Protein AF-A0A2J8S0U6-F1 (afdb_monomer)

Sequence (179 aa):
PTTALLDKVADNLAIQLAAVTEDKYEILQSVDDAAIVIKNTKEPPLSLTIHLTSPVVREEMEKVLAGETLSVNDPPDVLDRQKCLAALASLRHAKWFQARANGLKSCVIVIRVLRDLCTRVPTWGPLRGWPLELLCEKSIGTANRPMGAGEALRRVLECLASGIVMPARTAARCLRPAP

Solvent-accessible surface area (backbone atoms only — not comparable to full-atom values): 10323 Å² total; per-residue (Å²): 93,35,50,73,55,51,53,54,49,54,61,47,46,58,58,53,46,64,75,77,39,91,75,63,68,52,79,45,78,35,67,88,59,24,28,39,38,39,30,46,82,52,90,80,60,54,77,46,77,47,68,54,56,52,75,61,64,52,55,52,52,52,36,48,76,71,70,47,82,82,88,68,90,65,66,96,50,57,41,47,61,68,46,22,47,51,46,53,49,51,52,50,51,52,53,46,38,60,75,59,31,67,79,37,68,45,33,60,61,38,44,52,55,50,47,50,44,20,70,75,36,71,90,43,37,88,39,54,62,68,61,40,51,51,48,38,36,55,44,49,69,42,48,96,59,90,46,54,55,71,57,38,44,50,44,37,51,51,44,52,73,59,30,54,85,47,83,91,84,51,45,87,65,74,80,56,65,73,132

Secondary structure (DSSP, 8-state):
-BHHHHHHHHHHHHHHHHHH----EEEEEETTTTEEEEEESSSSPPEEEEE---HHHHHHHHHHHTT--------TTBPPHHHHHHHHHHHHHHHHIIIIITTSTTHHHHHHHHHHHHHH-GGGGGGTTHHHHHHHHHHHHTSSS---HHHHHHHHHHHHHTTTTSSSSSGGGTTSPP-

Organism: Pongo abelii (NCBI:txid9601)

Mean predicted aligned error: 6.61 Å

Nearest PDB structures (foldseek):
  4at7-assembly1_B  TM=9.983E-01  e=2.775E-25  Mus musculus
  4at8-assembly2_D  TM=9.979E-01  e=1.247E-23  Mus musculus
  4atb-assembly1_B  TM=9.984E-01  e=2.007E-23  Mus musculus
  4at9-assembly1_B  TM=9.911E-01  e=3.637E-23  Mus musculus
  4at8-assembly1_B  TM=9.969E-01  e=5.853E-23  Mus musculus

Radius of gyration: 21.15 Å; Cα contacts (8 Å, |Δi|>4): 196; chains: 1; bounding box: 52×39×54 Å

Structure (mmCIF, N/CA/C/O backbone):
data_AF-A0A2J8S0U6-F1
#
_entry.id   AF-A0A2J8S0U6-F1
#
loop_
_atom_site.group_PDB
_atom_site.id
_atom_site.type_symbol
_atom_site.label_atom_id
_atom_site.label_alt_id
_atom_site.label_comp_id
_atom_site.label_asym_id
_atom_site.label_entity_id
_atom_site.label_seq_id
_atom_site.pdbx_PDB_ins_code
_atom_site.Cartn_x
_atom_site.Cartn_y
_atom_site.Cartn_z
_atom_site.occupancy
_atom_site.B_iso_or_equiv
_atom_site.auth_seq_id
_atom_site.auth_comp_id
_atom_site.auth_asym_id
_atom_site.auth_atom_id
_atom_site.pdbx_PDB_model_num
ATOM 1 N N . PRO A 1 1 ? -0.848 -0.915 20.008 1.00 92.31 1 PRO A N 1
ATOM 2 C CA . PRO A 1 1 ? -2.168 -0.236 20.103 1.00 92.31 1 PRO A CA 1
ATOM 3 C C . PRO A 1 1 ? -3.174 -1.234 20.673 1.00 92.31 1 PRO A C 1
ATOM 5 O O . PRO A 1 1 ? -2.907 -2.428 20.575 1.00 92.31 1 PRO A O 1
ATOM 8 N N . THR A 1 2 ? -4.271 -0.770 21.265 1.00 95.50 2 THR A N 1
ATOM 9 C CA . THR A 1 2 ? -5.254 -1.640 21.925 1.00 95.50 2 THR A CA 1
ATOM 10 C C . THR A 1 2 ? -6.658 -1.445 21.360 1.00 95.50 2 THR A C 1
ATOM 12 O O . THR A 1 2 ? -6.917 -0.438 20.694 1.00 95.50 2 THR A O 1
ATOM 15 N N . THR A 1 3 ? -7.560 -2.386 21.629 1.00 95.75 3 THR A N 1
ATOM 16 C CA . THR A 1 3 ? -8.976 -2.298 21.252 1.00 95.75 3 THR A CA 1
ATOM 17 C C . THR A 1 3 ? -9.639 -1.083 21.890 1.00 95.75 3 THR A C 1
ATOM 19 O O . THR A 1 3 ? -10.261 -0.300 21.181 1.00 95.75 3 THR A O 1
ATOM 22 N N . ALA A 1 4 ? -9.392 -0.818 23.179 1.00 95.75 4 ALA A N 1
ATOM 23 C CA . ALA A 1 4 ? -9.942 0.370 23.838 1.00 95.75 4 ALA A CA 1
ATOM 24 C C . ALA A 1 4 ? -9.498 1.689 23.171 1.00 95.75 4 ALA A C 1
ATOM 26 O O . ALA A 1 4 ? -10.253 2.662 23.118 1.00 95.75 4 ALA A O 1
ATOM 27 N N . LEU A 1 5 ? -8.266 1.743 22.648 1.00 96.19 5 LEU A N 1
ATOM 28 C CA . LEU A 1 5 ? -7.794 2.896 21.882 1.00 96.19 5 LEU A CA 1
ATOM 29 C C . LEU A 1 5 ? -8.476 2.982 20.511 1.00 96.19 5 LEU A C 1
ATOM 31 O O . LEU A 1 5 ? -8.795 4.086 20.078 1.00 96.19 5 LEU A O 1
ATOM 35 N N . LEU A 1 6 ? -8.677 1.849 19.832 1.00 96.31 6 LEU A N 1
ATOM 36 C CA . LEU A 1 6 ? -9.360 1.787 18.539 1.00 96.31 6 LEU A CA 1
ATOM 37 C C . LEU A 1 6 ? -10.783 2.351 18.647 1.00 96.31 6 LEU A C 1
ATOM 39 O O . LEU A 1 6 ? -11.117 3.260 17.888 1.00 96.31 6 LEU A O 1
ATOM 43 N N . ASP A 1 7 ? -11.546 1.890 19.642 1.00 95.75 7 ASP A N 1
ATOM 44 C CA . ASP A 1 7 ? -12.911 2.348 19.931 1.00 95.75 7 ASP A CA 1
ATOM 45 C C . ASP A 1 7 ? -12.927 3.857 20.199 1.00 95.75 7 ASP A C 1
ATOM 47 O O . ASP A 1 7 ? -13.628 4.629 19.546 1.00 95.75 7 ASP A O 1
ATOM 51 N N . LYS A 1 8 ? -12.044 4.312 21.098 1.00 96.44 8 LYS A N 1
ATOM 52 C CA . LYS A 1 8 ? -11.938 5.729 21.459 1.00 96.44 8 LYS A CA 1
ATOM 53 C C . LYS A 1 8 ? -11.617 6.621 20.259 1.00 96.44 8 LYS A C 1
ATOM 55 O O . LYS A 1 8 ? -12.114 7.746 20.179 1.00 96.44 8 LYS A O 1
ATOM 60 N N . VAL A 1 9 ? -10.753 6.161 19.354 1.00 97.00 9 VAL A N 1
ATOM 61 C CA . VAL A 1 9 ? -10.416 6.905 18.134 1.00 97.00 9 VAL A CA 1
ATOM 62 C C . VAL A 1 9 ? -11.599 6.907 17.169 1.00 97.00 9 VAL A C 1
ATOM 64 O O . VAL A 1 9 ? -11.891 7.966 16.623 1.00 97.00 9 VAL A O 1
ATOM 67 N N . ALA A 1 10 ? -12.289 5.781 16.977 1.00 95.56 10 ALA A N 1
ATOM 68 C CA . ALA A 1 10 ? -13.447 5.688 16.088 1.00 95.56 10 ALA A CA 1
ATOM 69 C C . ALA A 1 10 ? -14.593 6.613 16.535 1.00 95.56 10 ALA A C 1
ATOM 71 O O . ALA A 1 10 ? -15.088 7.407 15.729 1.00 95.56 10 ALA A O 1
ATOM 72 N N . ASP A 1 11 ? -14.932 6.594 17.825 1.00 94.81 11 ASP A N 1
ATOM 73 C CA . ASP A 1 11 ? -15.971 7.449 18.408 1.00 94.81 11 ASP A CA 1
ATOM 74 C C . ASP A 1 11 ? -15.623 8.934 18.276 1.00 94.81 11 ASP A C 1
ATOM 76 O O . ASP A 1 11 ? -16.443 9.761 17.869 1.00 94.81 11 ASP A O 1
ATOM 80 N N . ASN A 1 12 ? -14.375 9.298 18.593 1.00 95.88 12 ASN A N 1
ATOM 81 C CA . ASN A 1 12 ? -13.947 10.689 18.503 1.00 95.88 12 ASN A CA 1
ATOM 82 C C . ASN A 1 12 ? -13.882 11.173 17.049 1.00 95.88 12 ASN A C 1
ATOM 84 O O . ASN A 1 12 ? -14.227 12.320 16.772 1.00 95.88 12 ASN A O 1
ATOM 88 N N . LEU A 1 13 ? -13.489 10.304 16.117 1.00 95.12 13 LEU A N 1
ATOM 89 C CA . LEU A 1 13 ? -13.401 10.626 14.699 1.00 95.12 13 LEU A CA 1
ATOM 90 C C . LEU A 1 13 ? -14.760 11.024 14.116 1.00 95.12 13 LEU A C 1
ATOM 92 O O . LEU A 1 13 ? -14.813 11.966 13.327 1.00 95.12 13 LEU A O 1
ATOM 96 N N . ALA A 1 14 ? -15.850 10.382 14.544 1.00 91.69 14 AL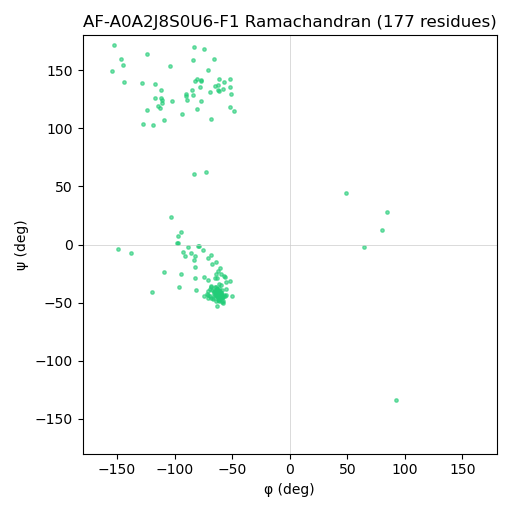A A N 1
ATOM 97 C CA . ALA A 1 14 ? -17.207 10.770 14.156 1.00 91.69 14 ALA A CA 1
ATOM 98 C C . ALA A 1 14 ? -17.517 12.228 14.538 1.00 91.69 14 ALA A C 1
ATOM 100 O O . ALA A 1 14 ? -18.020 13.001 13.722 1.00 91.69 14 ALA A O 1
ATOM 101 N N . ILE A 1 15 ? -17.153 12.616 15.764 1.00 94.56 15 ILE A N 1
ATOM 102 C CA . ILE A 1 15 ? -17.356 13.972 16.290 1.00 94.56 15 ILE A CA 1
ATOM 103 C C . ILE A 1 15 ? -16.490 14.981 15.524 1.00 94.56 15 ILE A C 1
ATOM 105 O O . ILE A 1 15 ? -16.975 16.039 15.127 1.00 94.56 15 ILE A O 1
ATOM 109 N N . GLN A 1 16 ? -15.213 14.660 15.293 1.00 95.00 16 GLN A N 1
ATOM 110 C CA . GLN A 1 16 ? -14.284 15.564 14.609 1.00 95.00 16 GLN A CA 1
ATOM 111 C C . GLN A 1 16 ? -14.633 15.755 13.129 1.00 95.00 16 GLN A C 1
ATOM 113 O O . GLN A 1 16 ? -14.506 16.863 12.616 1.00 95.00 16 GLN A O 1
ATOM 118 N N . LEU A 1 17 ? -15.106 14.713 12.437 1.00 94.00 17 LEU A N 1
ATOM 119 C CA . LEU A 1 17 ? -15.526 14.834 11.038 1.00 94.00 17 LEU A CA 1
ATOM 120 C C . LEU A 1 17 ? -16.705 15.800 10.889 1.00 94.00 17 LEU A C 1
ATOM 122 O O . LEU A 1 17 ? -16.653 16.668 10.020 1.00 94.00 17 LEU A O 1
ATOM 126 N N . ALA A 1 18 ? -17.694 15.729 11.786 1.00 91.56 18 ALA A N 1
ATOM 127 C CA . ALA A 1 18 ? -18.836 16.646 11.793 1.00 91.56 18 ALA A CA 1
ATOM 128 C C . ALA A 1 18 ? -18.443 18.120 12.026 1.00 91.56 18 ALA A C 1
ATOM 130 O O . ALA A 1 18 ? -19.182 19.021 11.640 1.00 91.56 18 ALA A O 1
ATOM 131 N N . ALA A 1 19 ? -17.283 18.381 12.639 1.00 95.31 19 ALA A N 1
ATOM 132 C CA . ALA A 1 19 ? -16.774 19.737 12.851 1.00 95.31 19 ALA A CA 1
ATOM 133 C C . ALA A 1 19 ? -16.050 20.322 11.622 1.00 95.31 19 ALA A C 1
ATOM 135 O O . ALA A 1 19 ? -15.874 21.537 11.539 1.00 95.31 19 ALA A O 1
ATOM 136 N N . VAL A 1 20 ? -15.604 19.480 10.684 1.00 95.81 20 VAL A N 1
ATOM 137 C CA . VAL A 1 20 ? -14.784 19.891 9.527 1.00 95.81 20 VAL A CA 1
ATOM 138 C C . VAL A 1 20 ? -15.565 19.809 8.213 1.00 95.81 20 VAL A C 1
ATOM 140 O O . VAL A 1 20 ? -15.223 20.495 7.249 1.00 95.81 20 VAL A O 1
ATOM 143 N N . THR A 1 21 ? -16.609 18.982 8.141 1.00 94.19 21 THR A N 1
ATOM 144 C CA . THR A 1 21 ? -17.402 18.787 6.925 1.00 94.19 21 THR A CA 1
ATOM 145 C C . THR A 1 21 ? -18.830 18.334 7.230 1.00 94.19 21 THR A C 1
ATOM 147 O O . THR A 1 21 ? -19.080 17.636 8.208 1.00 94.19 21 THR A O 1
ATOM 150 N N . GLU A 1 22 ? -19.766 18.715 6.360 1.00 93.06 22 GLU A N 1
ATOM 151 C CA . GLU A 1 22 ? -21.161 18.251 6.383 1.00 93.06 22 GLU A CA 1
ATOM 152 C C . GLU A 1 22 ? -21.353 16.915 5.634 1.00 93.06 22 GLU A C 1
ATOM 154 O O . GLU A 1 22 ? -22.439 16.327 5.673 1.00 93.06 22 GLU A O 1
ATOM 159 N N . ASP A 1 23 ? -20.314 16.422 4.944 1.00 92.94 23 ASP A N 1
ATOM 160 C CA . ASP A 1 23 ? -20.361 15.145 4.231 1.00 92.94 23 ASP A CA 1
ATOM 161 C C . ASP A 1 23 ? -20.594 13.989 5.220 1.00 92.94 23 ASP A C 1
ATOM 163 O O . ASP A 1 23 ? -19.989 13.906 6.291 1.00 92.94 23 ASP A O 1
ATOM 167 N N . LYS A 1 24 ? -21.469 13.054 4.838 1.00 92.12 24 LYS A N 1
ATOM 168 C CA . LYS A 1 24 ? -21.782 11.873 5.649 1.00 92.12 24 LYS A CA 1
ATOM 169 C C . LYS A 1 24 ? -20.762 10.766 5.401 1.00 92.12 24 LYS A C 1
ATOM 171 O O . LYS A 1 24 ? -20.490 10.413 4.251 1.00 92.12 24 LYS A O 1
ATOM 176 N N . TYR A 1 25 ? -20.273 10.178 6.489 1.00 94.75 25 TYR A N 1
ATOM 177 C CA . TYR A 1 25 ? -19.341 9.059 6.460 1.00 94.75 25 TYR A CA 1
ATOM 178 C C . TYR A 1 25 ? -19.835 7.905 7.330 1.00 94.75 25 TYR A C 1
ATOM 180 O O . TYR A 1 25 ? -20.334 8.113 8.433 1.00 94.75 25 TYR A O 1
ATOM 188 N N . GLU A 1 26 ? -19.666 6.686 6.831 1.00 94.69 26 GLU A N 1
ATOM 189 C CA . GLU A 1 26 ? -19.816 5.454 7.599 1.00 94.69 26 GLU A CA 1
ATOM 190 C C . GLU A 1 26 ? -18.458 5.107 8.220 1.00 94.69 26 GLU A C 1
ATOM 192 O O . GLU A 1 26 ? -17.464 5.006 7.498 1.00 94.69 26 GLU A O 1
ATOM 197 N N . ILE A 1 27 ? -18.404 4.945 9.544 1.00 95.75 27 ILE A N 1
ATOM 198 C CA . ILE A 1 27 ? -17.182 4.613 10.288 1.00 95.75 27 ILE A CA 1
ATOM 199 C C . ILE A 1 27 ? -17.344 3.205 10.858 1.00 95.75 27 ILE A C 1
ATOM 201 O O . ILE A 1 27 ? -18.231 2.956 11.669 1.00 95.75 27 ILE A O 1
ATOM 205 N N . LEU A 1 28 ? -16.487 2.285 10.423 1.00 95.31 28 LEU A N 1
ATOM 206 C CA . LEU A 1 28 ? -16.501 0.876 10.803 1.00 95.31 28 LEU A CA 1
ATOM 207 C C . LEU A 1 28 ? -15.143 0.498 11.387 1.00 95.31 28 LEU A C 1
ATOM 209 O O . LEU A 1 28 ? -14.133 0.508 10.686 1.00 95.31 28 LEU A O 1
ATOM 213 N N . GLN A 1 29 ? -15.102 0.140 12.662 1.00 94.88 29 GLN A N 1
ATOM 214 C CA . GLN A 1 29 ? -13.893 -0.395 13.282 1.00 94.88 29 GLN A CA 1
ATOM 215 C C . GLN A 1 29 ? -13.736 -1.896 13.002 1.00 94.88 29 GLN A C 1
ATOM 217 O O . GLN A 1 29 ? -14.708 -2.647 13.028 1.00 94.88 29 GLN A O 1
ATOM 222 N N . SER A 1 30 ? -12.501 -2.330 12.752 1.00 95.44 30 SER A N 1
ATOM 223 C CA . SER A 1 30 ? -12.111 -3.733 12.593 1.00 95.44 30 SER A CA 1
ATOM 224 C C . SER A 1 30 ? -10.947 -4.028 13.535 1.00 95.44 30 SER A C 1
ATOM 226 O O . SER A 1 30 ? -9.805 -3.629 13.285 1.00 95.44 30 SER A O 1
ATOM 228 N N . VAL A 1 31 ? -11.247 -4.719 14.637 1.00 95.06 31 VAL A N 1
ATOM 229 C CA . VAL A 1 31 ? -10.238 -5.157 15.615 1.00 95.06 31 VAL A CA 1
ATOM 230 C C . VAL A 1 31 ? -9.273 -6.150 14.962 1.00 95.06 31 VAL A C 1
ATOM 232 O O . VAL A 1 31 ? -8.059 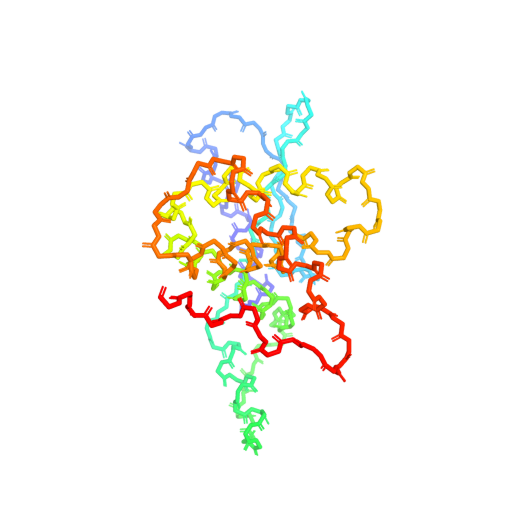-6.003 15.104 1.00 95.06 31 VAL A O 1
ATOM 235 N N . ASP A 1 32 ? -9.804 -7.077 14.159 1.00 94.44 32 ASP A N 1
ATOM 236 C CA . ASP A 1 32 ? -9.038 -8.113 13.453 1.00 94.44 32 ASP A CA 1
ATOM 237 C C . ASP A 1 32 ? -8.043 -7.539 12.433 1.00 94.44 32 ASP A C 1
ATOM 239 O O . ASP A 1 32 ? -6.997 -8.133 12.168 1.00 94.44 32 ASP A O 1
ATOM 243 N N . ASP A 1 33 ? -8.338 -6.370 11.858 1.00 95.12 33 ASP A N 1
ATOM 244 C CA . ASP A 1 33 ? -7.435 -5.675 10.934 1.00 95.12 33 ASP A CA 1
ATOM 245 C C . ASP A 1 33 ? -6.605 -4.571 11.594 1.00 95.12 33 ASP A C 1
ATOM 247 O O . ASP A 1 33 ? -5.820 -3.904 10.908 1.00 95.12 33 ASP A O 1
ATOM 251 N N . ALA A 1 34 ? -6.761 -4.376 12.908 1.00 96.56 34 ALA A N 1
ATOM 252 C CA . ALA A 1 34 ? -6.188 -3.262 13.655 1.00 96.56 34 ALA A CA 1
ATOM 253 C C . ALA A 1 34 ? -6.453 -1.904 12.968 1.00 96.56 34 ALA A C 1
ATOM 255 O O . ALA A 1 34 ? -5.542 -1.082 12.803 1.00 96.56 34 ALA A O 1
ATOM 256 N N . ALA A 1 35 ? -7.686 -1.689 12.494 1.00 97.75 35 ALA A N 1
ATOM 257 C CA . ALA A 1 35 ? -8.000 -0.585 11.594 1.00 97.75 35 ALA A CA 1
ATOM 258 C C . ALA A 1 35 ? -9.402 0.011 11.772 1.00 97.75 35 ALA A C 1
ATOM 260 O O . ALA A 1 35 ? -10.318 -0.628 12.280 1.00 97.75 35 ALA A O 1
ATOM 261 N N . ILE A 1 36 ? -9.570 1.242 11.289 1.00 98.06 36 ILE A N 1
ATOM 262 C CA . ILE A 1 36 ? -10.854 1.939 11.156 1.00 98.06 36 ILE A CA 1
ATOM 263 C C . ILE A 1 36 ? -11.092 2.196 9.670 1.00 98.06 36 ILE A C 1
ATOM 265 O O . ILE A 1 36 ? -10.246 2.775 8.991 1.00 98.06 36 ILE A O 1
ATOM 269 N N . VAL A 1 37 ? -12.233 1.763 9.150 1.00 97.44 37 VAL A N 1
ATOM 270 C CA . VAL A 1 37 ? -12.651 1.957 7.763 1.00 97.44 37 VAL A CA 1
ATOM 271 C C . VAL A 1 37 ? -13.676 3.080 7.710 1.00 97.44 37 VAL A C 1
ATOM 273 O O . VAL A 1 37 ? -14.708 3.014 8.367 1.00 97.44 37 VAL A O 1
ATOM 276 N N . ILE A 1 38 ? -13.399 4.101 6.906 1.00 96.69 38 ILE A N 1
ATOM 277 C CA . ILE A 1 38 ? -14.295 5.225 6.647 1.00 96.69 38 ILE A CA 1
ATOM 278 C C . ILE A 1 38 ? -14.778 5.121 5.207 1.00 96.69 38 ILE A C 1
ATOM 280 O O . ILE A 1 38 ? -13.957 5.093 4.288 1.00 96.69 38 ILE A O 1
ATOM 284 N N . LYS A 1 39 ? -16.090 5.104 4.992 1.00 96.06 39 LYS A N 1
ATOM 285 C CA . LYS A 1 39 ? -16.686 5.132 3.652 1.00 96.06 39 LYS A CA 1
ATOM 286 C C . LYS A 1 39 ? -17.513 6.390 3.467 1.00 96.06 39 LYS A C 1
ATOM 288 O O . LYS A 1 39 ? -18.234 6.793 4.374 1.00 96.06 39 LYS A O 1
ATOM 293 N N . ASN A 1 40 ? -17.416 7.015 2.299 1.00 93.81 40 ASN A N 1
ATOM 294 C CA . ASN A 1 40 ? -18.335 8.092 1.936 1.00 93.81 40 ASN A CA 1
ATOM 295 C C . ASN A 1 40 ? -19.648 7.529 1.361 1.00 93.81 40 ASN A C 1
ATOM 297 O O . ASN A 1 40 ? -19.755 6.347 1.042 1.00 93.81 40 ASN A O 1
ATOM 301 N N . THR A 1 41 ? -20.638 8.401 1.194 1.00 92.25 41 THR A N 1
ATOM 302 C CA . THR A 1 41 ? -21.960 8.059 0.641 1.00 92.25 41 THR A CA 1
ATOM 303 C C . THR A 1 41 ? -22.089 8.303 -0.867 1.00 92.25 41 THR A C 1
ATOM 305 O O . THR A 1 41 ? -23.196 8.288 -1.400 1.00 92.25 41 THR A O 1
ATOM 308 N N . LYS A 1 42 ? -20.981 8.574 -1.570 1.00 90.44 42 LYS A N 1
ATOM 309 C CA . LYS A 1 42 ? -20.983 8.846 -3.019 1.00 90.44 42 LYS A CA 1
ATOM 310 C C . LYS A 1 42 ? -20.963 7.529 -3.800 1.00 90.44 42 LYS A C 1
ATOM 312 O O . LYS A 1 42 ? -20.525 6.511 -3.277 1.00 90.44 42 LYS A O 1
ATOM 317 N N . GLU A 1 43 ? -21.382 7.556 -5.063 1.00 90.75 43 GLU A N 1
ATOM 318 C CA . GLU A 1 43 ? -21.294 6.401 -5.963 1.00 90.75 43 GLU A CA 1
ATOM 319 C C . GLU A 1 43 ? -20.252 6.649 -7.073 1.00 90.75 43 GLU A C 1
ATOM 321 O O . GLU A 1 43 ? -20.389 7.622 -7.820 1.00 90.75 43 GLU A O 1
ATOM 326 N N . PRO A 1 44 ? -19.209 5.804 -7.211 1.00 89.69 44 PRO A N 1
ATOM 327 C CA . PRO A 1 44 ? -18.853 4.682 -6.336 1.00 89.69 44 PRO A CA 1
ATOM 328 C C . PRO A 1 44 ? -18.300 5.150 -4.972 1.00 89.69 44 PRO A C 1
ATOM 330 O O . PRO A 1 44 ? -17.646 6.199 -4.909 1.00 89.69 44 PRO A O 1
ATOM 333 N N . PRO A 1 45 ? -18.503 4.370 -3.892 1.00 89.94 45 PRO A N 1
ATOM 334 C CA . PRO A 1 45 ? -18.043 4.759 -2.567 1.00 89.94 45 PRO A CA 1
ATOM 335 C C . PRO A 1 45 ? -16.518 4.723 -2.489 1.00 89.94 45 PRO A C 1
ATOM 337 O O . PRO A 1 45 ? -15.867 3.742 -2.858 1.00 89.94 45 PRO A O 1
ATOM 340 N N . LEU A 1 46 ? -15.940 5.801 -1.969 1.00 94.69 46 LEU A N 1
ATOM 341 C CA . LEU A 1 46 ? -14.540 5.849 -1.577 1.00 94.69 46 LEU A CA 1
ATOM 342 C C . LEU A 1 46 ? -14.415 5.282 -0.168 1.00 94.69 46 LEU A C 1
ATOM 344 O O . LEU A 1 46 ? -15.105 5.725 0.748 1.00 94.69 46 LEU A O 1
ATOM 348 N N . SER A 1 47 ? -13.503 4.326 -0.013 1.00 95.81 47 SER A N 1
ATOM 349 C CA . SER A 1 47 ? -13.164 3.711 1.265 1.00 95.81 47 SER A CA 1
ATOM 350 C C . SER A 1 47 ? -11.746 4.113 1.658 1.00 95.81 47 SER A C 1
ATOM 352 O O . SER A 1 47 ? -10.805 3.907 0.891 1.00 95.81 47 SER A O 1
ATOM 354 N N . LEU A 1 48 ? -11.590 4.658 2.859 1.00 96.38 48 LEU A N 1
ATOM 355 C CA . LEU A 1 48 ? -10.313 4.972 3.487 1.00 96.38 48 LEU A CA 1
ATOM 356 C C . LEU A 1 48 ? -10.111 4.043 4.681 1.00 96.38 48 LEU A C 1
ATOM 358 O O . LEU A 1 48 ? -11.006 3.890 5.503 1.00 96.38 48 LEU A O 1
ATOM 362 N N . THR A 1 49 ? -8.929 3.446 4.801 1.00 97.69 49 THR A N 1
ATOM 363 C CA . THR A 1 49 ? -8.583 2.576 5.931 1.00 97.69 49 THR A CA 1
ATOM 364 C C . THR A 1 49 ? -7.473 3.222 6.754 1.00 97.69 49 THR A C 1
ATOM 366 O O . THR A 1 49 ? -6.379 3.471 6.248 1.00 97.69 49 THR A O 1
ATOM 369 N N . ILE A 1 50 ? -7.752 3.497 8.027 1.00 97.75 50 ILE A N 1
ATOM 370 C CA . ILE A 1 50 ? -6.793 3.979 9.021 1.00 97.75 50 ILE A CA 1
ATOM 371 C C . ILE A 1 50 ? -6.250 2.766 9.767 1.00 97.75 50 ILE A C 1
ATOM 373 O O . ILE A 1 50 ? -6.980 2.142 10.526 1.00 97.75 50 ILE A O 1
ATOM 377 N N . HIS A 1 51 ? -4.970 2.449 9.593 1.00 97.50 51 HIS A N 1
ATOM 378 C CA . HIS A 1 51 ? -4.315 1.397 10.369 1.00 97.50 51 HIS A CA 1
ATOM 379 C C . HIS A 1 51 ? -3.692 1.971 11.643 1.00 97.50 51 HIS A C 1
ATOM 381 O O . HIS A 1 51 ? -2.900 2.915 11.575 1.00 97.50 51 HIS A O 1
ATOM 387 N N . LEU A 1 52 ? -4.001 1.377 12.795 1.00 97.00 52 LEU A N 1
ATOM 388 C CA . LEU A 1 52 ? -3.375 1.722 14.067 1.00 97.00 52 LEU A CA 1
ATOM 389 C C . LEU A 1 52 ? -2.135 0.848 14.264 1.00 97.00 52 LEU A C 1
ATOM 391 O O . LEU A 1 52 ? -2.180 -0.372 14.147 1.00 97.00 52 LEU A O 1
ATOM 395 N N . THR A 1 53 ? -1.004 1.466 14.589 1.00 96.88 53 THR A N 1
ATOM 396 C CA . THR A 1 53 ? 0.249 0.750 14.860 1.00 96.88 53 THR A CA 1
ATOM 397 C C . THR A 1 53 ? 1.139 1.545 15.817 1.00 96.88 53 THR A C 1
ATOM 399 O O . THR A 1 53 ? 0.832 2.687 16.153 1.00 96.88 53 THR A O 1
ATOM 402 N N . SER A 1 54 ? 2.229 0.940 16.289 1.00 95.25 54 SER A N 1
ATOM 403 C CA . SER A 1 54 ? 3.241 1.583 17.134 1.00 95.25 54 SER A CA 1
ATOM 404 C C . SER A 1 54 ? 4.637 1.050 16.793 1.00 95.25 54 SER A C 1
ATOM 406 O O . SER A 1 54 ? 4.765 -0.162 16.611 1.00 95.25 54 SER A O 1
ATOM 408 N N . PRO A 1 55 ? 5.691 1.895 16.750 1.00 93.38 55 PRO A N 1
ATOM 409 C CA . PRO A 1 55 ? 7.078 1.446 16.578 1.00 93.38 55 PRO A CA 1
ATOM 410 C C . PRO A 1 55 ? 7.499 0.353 17.569 1.00 93.38 55 PRO A C 1
ATOM 412 O O . PRO A 1 55 ? 8.258 -0.537 17.190 1.00 93.38 55 PRO A O 1
ATOM 415 N N . VAL A 1 56 ? 6.926 0.375 18.779 1.00 91.44 56 VAL A N 1
ATOM 416 C CA . VAL A 1 56 ? 7.161 -0.607 19.848 1.00 91.44 56 VAL A CA 1
ATOM 417 C C . VAL A 1 56 ? 6.884 -2.038 19.380 1.00 91.44 56 VAL A C 1
ATOM 419 O O . VAL A 1 56 ? 7.668 -2.931 19.669 1.00 91.44 56 VAL A O 1
ATOM 422 N N . VAL A 1 57 ? 5.851 -2.257 18.554 1.00 89.44 57 VAL A N 1
ATOM 423 C CA . VAL A 1 57 ? 5.502 -3.601 18.048 1.00 89.44 57 VAL A CA 1
ATOM 424 C C . VAL A 1 57 ? 6.641 -4.204 17.216 1.00 89.44 57 VAL A C 1
ATOM 426 O O . VAL A 1 57 ? 6.865 -5.412 17.224 1.00 89.44 57 VAL A O 1
ATOM 429 N N . ARG A 1 58 ? 7.389 -3.367 16.487 1.00 90.31 58 ARG A N 1
ATOM 430 C CA . ARG A 1 58 ? 8.570 -3.816 15.740 1.00 90.31 58 ARG A CA 1
ATOM 431 C C . ARG A 1 58 ? 9.741 -4.098 16.672 1.00 90.31 58 ARG A C 1
ATOM 433 O O . ARG A 1 58 ? 10.407 -5.106 16.483 1.00 90.31 58 ARG A O 1
ATOM 440 N N . GLU A 1 59 ? 9.990 -3.223 17.637 1.00 90.31 59 GLU A N 1
ATOM 441 C CA . GLU A 1 59 ? 11.089 -3.378 18.597 1.00 90.31 59 GLU A CA 1
ATOM 442 C C . GLU A 1 59 ? 10.926 -4.662 19.423 1.00 90.31 59 GLU A C 1
ATOM 444 O O . GLU A 1 59 ? 11.883 -5.407 19.604 1.00 90.31 59 GLU A O 1
ATOM 449 N N . GLU A 1 60 ? 9.705 -4.977 19.854 1.00 87.44 60 GLU A N 1
ATOM 450 C CA . GLU A 1 60 ? 9.377 -6.241 20.521 1.00 87.44 60 GLU A CA 1
ATOM 451 C C . GLU A 1 60 ? 9.632 -7.450 19.618 1.00 87.44 60 GLU A C 1
ATOM 453 O O . GLU A 1 60 ? 10.253 -8.420 20.048 1.00 87.44 60 GLU A O 1
ATOM 458 N N . MET A 1 61 ? 9.207 -7.388 18.353 1.00 86.88 61 MET A N 1
ATOM 459 C CA . MET A 1 61 ? 9.450 -8.466 17.392 1.00 86.88 61 MET A CA 1
ATOM 460 C C . MET A 1 61 ? 10.950 -8.681 17.141 1.00 86.88 61 MET A C 1
ATOM 462 O O . MET A 1 61 ? 11.406 -9.818 17.058 1.00 86.88 61 MET A O 1
ATOM 466 N N . GLU A 1 62 ? 11.733 -7.605 17.049 1.00 88.62 62 GLU A N 1
ATOM 467 C CA . GLU A 1 62 ? 13.190 -7.666 16.891 1.00 88.62 62 GLU A CA 1
ATOM 468 C C . GLU A 1 62 ? 13.868 -8.299 18.118 1.00 88.62 62 GLU A C 1
ATOM 470 O O . GLU A 1 62 ? 14.743 -9.147 17.951 1.00 88.62 62 GLU A O 1
ATOM 475 N N . LYS A 1 63 ? 13.415 -7.977 19.337 1.00 87.12 63 LYS A N 1
ATOM 476 C CA . LYS A 1 63 ? 13.896 -8.603 20.582 1.00 87.12 63 LYS A CA 1
ATOM 477 C C . LYS A 1 63 ? 13.585 -10.097 20.649 1.00 87.12 63 LYS A C 1
ATOM 479 O O . LYS A 1 63 ? 14.466 -10.890 20.972 1.00 87.12 63 LYS A O 1
ATOM 484 N N . VAL A 1 64 ? 12.368 -10.497 20.271 1.00 85.62 64 VAL A N 1
ATOM 485 C CA . VAL A 1 64 ? 11.983 -11.919 20.190 1.00 85.62 64 VAL A CA 1
ATOM 486 C C . VAL A 1 64 ? 12.874 -12.668 19.203 1.00 85.62 64 VAL A C 1
ATOM 488 O O . VAL A 1 64 ? 13.368 -13.749 19.515 1.00 85.62 64 VAL A O 1
ATOM 491 N N . LEU A 1 65 ? 13.115 -12.090 18.023 1.00 86.62 65 LEU A N 1
ATOM 492 C CA . LEU A 1 65 ? 13.999 -12.679 17.012 1.00 86.62 65 LEU A CA 1
ATOM 493 C C . LEU A 1 65 ? 15.461 -12.751 17.479 1.00 86.62 65 LEU A C 1
ATOM 495 O O . LEU A 1 65 ? 16.186 -13.650 17.057 1.00 86.62 65 LEU A O 1
ATOM 499 N N . ALA A 1 66 ? 15.884 -11.840 18.358 1.00 88.50 66 ALA A N 1
ATOM 500 C CA . ALA A 1 66 ? 17.193 -11.856 19.006 1.00 88.50 66 ALA A CA 1
ATOM 501 C C . ALA A 1 66 ? 17.286 -12.839 20.195 1.00 88.50 66 ALA A C 1
ATOM 503 O O . ALA A 1 66 ? 18.354 -12.972 20.790 1.00 88.50 66 ALA A O 1
ATOM 504 N N . GLY A 1 67 ? 16.203 -13.549 20.531 1.00 82.75 67 GLY A N 1
ATOM 505 C CA . GLY A 1 67 ? 16.163 -14.512 21.634 1.00 82.75 67 GLY A CA 1
ATOM 506 C C . GLY A 1 67 ? 15.996 -13.882 23.020 1.00 82.75 67 GLY A C 1
ATOM 507 O O . GLY A 1 67 ? 16.170 -14.573 24.024 1.00 82.75 67 GLY A O 1
ATOM 508 N N . GLU A 1 68 ? 15.656 -12.593 23.099 1.00 82.44 68 GLU A N 1
ATOM 509 C CA . GLU A 1 68 ? 15.348 -11.925 24.363 1.00 82.44 68 GLU A CA 1
ATOM 510 C C . GLU A 1 68 ? 13.936 -12.290 24.844 1.00 82.44 68 GLU A C 1
ATOM 512 O O . GLU A 1 68 ? 12.983 -12.383 24.064 1.00 82.44 68 GLU A O 1
ATOM 517 N N . THR A 1 69 ? 13.785 -12.479 26.157 1.00 72.12 69 THR A N 1
ATOM 518 C CA . THR A 1 69 ? 12.471 -12.715 26.763 1.00 72.12 69 THR A CA 1
ATOM 519 C C . THR A 1 69 ? 11.710 -11.398 26.868 1.00 72.12 69 THR A C 1
ATOM 521 O O . THR A 1 69 ? 12.178 -10.422 27.452 1.00 72.12 69 THR A O 1
ATOM 524 N N . LEU A 1 70 ? 10.515 -11.362 26.283 1.00 67.38 70 LEU A N 1
ATOM 525 C CA . LEU A 1 70 ? 9.616 -10.220 26.380 1.00 67.38 70 LEU A CA 1
ATOM 526 C C . LEU A 1 70 ? 9.091 -10.089 27.816 1.00 67.38 70 LEU A C 1
ATOM 528 O O . LEU A 1 70 ? 8.246 -10.869 28.247 1.00 67.38 70 LEU A O 1
ATOM 532 N N . SER A 1 71 ? 9.555 -9.081 28.556 1.00 58.53 71 SER A N 1
ATOM 533 C CA . SER A 1 71 ? 8.989 -8.698 29.854 1.00 58.53 71 SER A CA 1
ATOM 534 C C . SER A 1 71 ? 7.775 -7.787 29.650 1.00 58.53 71 SER A C 1
ATOM 536 O O . SER A 1 71 ? 7.813 -6.609 30.009 1.00 58.53 71 SER A O 1
ATOM 538 N N . VAL A 1 72 ? 6.730 -8.265 28.979 1.00 62.75 72 VAL A N 1
ATOM 539 C CA . VAL A 1 72 ? 5.619 -7.385 28.604 1.00 62.75 72 VAL A CA 1
ATOM 540 C C . VAL A 1 72 ? 4.387 -7.721 29.434 1.00 62.75 72 VAL A C 1
ATOM 542 O O . VAL A 1 72 ? 3.732 -8.739 29.227 1.00 62.75 72 VAL A O 1
ATOM 545 N N . ASN A 1 73 ? 4.070 -6.833 30.381 1.00 67.56 73 ASN A N 1
ATOM 546 C CA . ASN A 1 73 ? 2.735 -6.706 30.968 1.00 67.56 73 ASN A CA 1
ATOM 547 C C . ASN A 1 73 ? 1.813 -6.067 29.923 1.00 67.56 73 ASN A C 1
ATOM 549 O O . ASN A 1 73 ? 1.359 -4.934 30.092 1.00 67.56 73 ASN A O 1
ATOM 553 N N . ASP A 1 74 ? 1.625 -6.750 28.798 1.00 74.25 74 ASP A N 1
ATOM 554 C CA . ASP A 1 74 ? 0.758 -6.250 27.746 1.00 74.25 74 ASP A CA 1
ATOM 555 C C . ASP A 1 74 ? -0.678 -6.211 28.269 1.00 74.25 74 ASP A C 1
ATOM 557 O O . ASP A 1 74 ? -1.130 -7.170 28.907 1.00 74.25 74 ASP A O 1
ATOM 561 N N . PRO A 1 75 ? -1.419 -5.126 27.999 1.00 78.62 75 PRO A N 1
ATOM 562 C CA . PRO A 1 75 ? -2.857 -5.141 28.170 1.00 78.62 75 PRO A CA 1
ATOM 563 C C . PRO A 1 75 ? -3.460 -6.351 27.436 1.00 78.62 75 PRO A C 1
ATOM 565 O O . PRO A 1 75 ? -3.015 -6.695 26.338 1.00 78.62 75 PRO A O 1
ATOM 568 N N . PRO A 1 76 ? -4.490 -7.002 27.997 1.00 83.25 76 PRO A N 1
ATOM 569 C CA . PRO A 1 76 ? -5.106 -8.163 27.357 1.00 83.25 76 PRO A CA 1
ATOM 570 C C . PRO A 1 76 ? -5.778 -7.819 26.016 1.00 83.25 76 PRO A C 1
ATOM 572 O O . PRO A 1 76 ? -6.094 -8.719 25.246 1.00 83.25 76 PRO A O 1
ATOM 575 N N . ASP A 1 77 ? -5.997 -6.531 25.735 1.00 91.19 77 ASP A N 1
ATOM 576 C CA . ASP A 1 77 ? -6.679 -6.005 24.555 1.00 91.19 77 ASP A CA 1
ATOM 577 C C . ASP A 1 77 ? -5.722 -5.423 23.496 1.00 91.19 77 ASP A C 1
ATOM 579 O O . ASP A 1 77 ? -6.113 -4.567 22.703 1.00 91.19 77 ASP A O 1
ATOM 583 N N . VAL A 1 78 ? -4.456 -5.851 23.464 1.00 92.56 78 VAL A N 1
ATOM 584 C CA . VAL A 1 78 ? -3.514 -5.463 22.400 1.00 92.56 78 VAL A CA 1
ATOM 585 C C . VAL A 1 78 ? -4.003 -5.959 21.033 1.00 92.56 78 VAL A C 1
ATOM 587 O O . VAL A 1 78 ? -4.373 -7.119 20.865 1.00 92.56 78 VAL A O 1
ATOM 590 N N . LEU A 1 79 ? -3.981 -5.065 20.038 1.00 94.19 79 LEU A N 1
ATOM 591 C CA . LEU A 1 79 ? -4.345 -5.380 18.654 1.00 94.19 79 LEU A CA 1
ATOM 592 C C . LEU A 1 79 ? -3.354 -6.362 18.019 1.00 94.19 79 LEU A C 1
ATOM 594 O O . LEU A 1 79 ? -2.193 -6.454 18.423 1.00 94.19 79 LEU A O 1
ATOM 598 N N . ASP A 1 80 ? -3.790 -7.028 16.951 1.00 93.31 80 ASP A N 1
ATOM 599 C CA . ASP A 1 80 ? -2.976 -7.993 16.217 1.00 93.31 80 ASP A CA 1
ATOM 600 C C . ASP A 1 80 ? -1.607 -7.402 15.806 1.00 93.31 80 ASP A C 1
ATOM 602 O O . ASP A 1 80 ? -1.496 -6.430 15.042 1.00 93.31 80 ASP A O 1
ATOM 606 N N . ARG A 1 81 ? -0.532 -8.016 16.322 1.00 92.56 81 ARG A N 1
ATOM 607 C CA . ARG A 1 81 ? 0.848 -7.572 16.080 1.00 92.56 81 ARG A CA 1
ATOM 608 C C . ARG A 1 81 ? 1.245 -7.697 14.606 1.00 92.56 81 ARG A C 1
ATOM 610 O O . ARG A 1 81 ? 1.938 -6.818 14.096 1.00 92.56 81 ARG A O 1
ATOM 617 N N . GLN A 1 82 ? 0.797 -8.733 13.898 1.00 93.50 82 GLN A N 1
ATOM 618 C CA . GLN A 1 82 ? 1.085 -8.947 12.476 1.00 93.50 82 GLN A CA 1
ATOM 619 C C . GLN A 1 82 ? 0.486 -7.816 11.627 1.00 93.50 82 GLN A C 1
ATOM 621 O O . GLN A 1 82 ? 1.163 -7.265 10.752 1.00 93.50 82 GLN A O 1
ATOM 626 N N . LYS A 1 83 ? -0.758 -7.414 11.912 1.00 96.19 83 LYS A N 1
ATOM 627 C CA . LYS A 1 83 ? -1.421 -6.279 11.244 1.00 96.19 83 LYS A CA 1
ATOM 628 C C . LYS A 1 83 ? -0.695 -4.967 11.530 1.00 96.19 83 LYS A C 1
ATOM 630 O O . LYS A 1 83 ? -0.402 -4.201 10.607 1.00 96.19 83 LYS A O 1
ATOM 635 N N . CYS A 1 84 ? -0.299 -4.750 12.784 1.00 95.75 84 CYS A N 1
ATOM 636 C CA . CYS A 1 84 ? 0.500 -3.592 13.180 1.00 95.75 84 CYS A CA 1
ATOM 637 C C . CYS A 1 84 ? 1.856 -3.537 12.444 1.00 95.75 84 CYS A C 1
ATOM 639 O O . CYS A 1 84 ? 2.263 -2.470 11.969 1.00 95.75 84 CYS A O 1
ATOM 641 N N . LEU A 1 85 ? 2.549 -4.672 12.297 1.00 95.50 85 LEU A N 1
ATOM 642 C CA . LEU A 1 85 ? 3.809 -4.776 11.550 1.00 95.50 85 LEU A CA 1
ATOM 643 C C . LEU A 1 85 ? 3.616 -4.507 10.051 1.00 95.50 85 LEU A C 1
ATOM 645 O O . LEU A 1 85 ? 4.437 -3.814 9.442 1.00 95.50 85 LEU A O 1
ATOM 649 N N . ALA A 1 86 ? 2.525 -4.994 9.455 1.00 95.69 86 ALA A N 1
ATOM 650 C CA . ALA A 1 86 ? 2.180 -4.718 8.060 1.00 95.69 86 ALA A CA 1
ATOM 651 C C . ALA A 1 86 ? 1.914 -3.220 7.815 1.00 95.69 86 ALA A C 1
ATOM 653 O O . ALA A 1 86 ? 2.365 -2.659 6.809 1.00 95.69 86 ALA A O 1
ATOM 654 N N . ALA A 1 87 ? 1.265 -2.537 8.763 1.00 97.00 87 ALA A N 1
ATOM 655 C CA . ALA A 1 87 ? 1.085 -1.088 8.718 1.00 97.00 87 ALA A CA 1
ATOM 656 C C . ALA A 1 87 ? 2.432 -0.339 8.790 1.00 97.00 87 ALA A C 1
ATOM 658 O O . ALA A 1 87 ? 2.675 0.577 8.000 1.00 97.00 87 ALA A O 1
ATOM 659 N N . LEU A 1 88 ? 3.363 -0.769 9.654 1.00 96.94 88 LEU A N 1
ATOM 660 C CA . LEU A 1 88 ? 4.722 -0.203 9.711 1.00 96.94 88 LEU A CA 1
ATOM 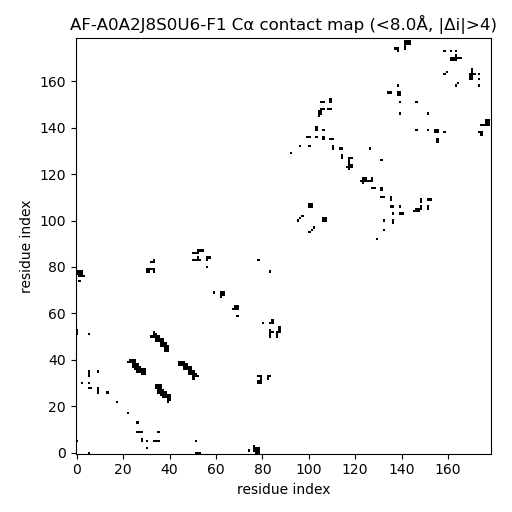661 C C . LEU A 1 88 ? 5.531 -0.472 8.436 1.00 96.94 88 LEU A C 1
ATOM 663 O O . LEU A 1 88 ? 6.320 0.376 8.013 1.00 96.94 88 LEU A O 1
ATOM 667 N N . ALA A 1 89 ? 5.367 -1.639 7.808 1.00 95.94 89 ALA A N 1
ATOM 668 C CA . ALA A 1 89 ? 5.963 -1.925 6.504 1.00 95.94 89 ALA A CA 1
ATOM 669 C C . ALA A 1 89 ? 5.424 -0.960 5.437 1.00 95.94 89 ALA A C 1
ATOM 671 O O . ALA A 1 89 ? 6.212 -0.308 4.754 1.00 95.94 89 ALA A O 1
ATOM 672 N N . SER A 1 90 ? 4.106 -0.766 5.380 1.00 96.56 90 SER A N 1
ATOM 673 C CA . SER A 1 90 ? 3.461 0.175 4.455 1.00 96.56 90 SER A CA 1
ATOM 674 C C . SER A 1 90 ? 3.920 1.621 4.677 1.00 96.56 90 SER A C 1
ATOM 676 O O . SER A 1 90 ? 4.225 2.328 3.716 1.00 96.56 90 SER A O 1
ATOM 678 N N . LEU A 1 91 ? 4.081 2.047 5.936 1.00 97.38 91 LEU A N 1
ATOM 679 C CA . LEU A 1 91 ? 4.632 3.362 6.273 1.00 97.38 91 LEU A CA 1
ATOM 680 C C . LEU A 1 91 ? 6.079 3.528 5.776 1.00 97.38 91 LEU A C 1
ATOM 682 O O . LEU A 1 91 ? 6.444 4.588 5.262 1.00 97.38 91 LEU A O 1
ATOM 686 N N . ARG A 1 92 ? 6.913 2.487 5.898 1.00 97.19 92 ARG A N 1
ATOM 687 C CA . ARG A 1 92 ? 8.280 2.489 5.350 1.00 97.19 92 ARG A CA 1
ATOM 688 C C . ARG A 1 92 ? 8.276 2.553 3.826 1.00 97.19 92 ARG A C 1
ATOM 690 O O . ARG A 1 92 ? 9.042 3.337 3.272 1.00 97.19 92 ARG A O 1
ATOM 697 N N . HIS A 1 93 ? 7.408 1.790 3.163 1.00 97.00 93 HIS A N 1
ATOM 698 C CA . HIS A 1 93 ? 7.264 1.822 1.706 1.00 97.00 93 HIS A CA 1
ATOM 699 C C . HIS A 1 93 ? 6.873 3.220 1.221 1.00 97.00 93 HIS A C 1
ATOM 701 O O . HIS A 1 93 ? 7.509 3.744 0.313 1.00 97.00 93 HIS A O 1
ATOM 707 N N . ALA A 1 94 ? 5.914 3.876 1.883 1.00 96.25 94 ALA A N 1
ATOM 708 C CA . ALA A 1 94 ? 5.502 5.238 1.548 1.00 96.25 94 ALA A CA 1
ATOM 709 C C . ALA A 1 94 ? 6.650 6.254 1.700 1.00 96.25 94 ALA A C 1
ATOM 711 O O . ALA A 1 94 ? 6.902 7.046 0.789 1.00 96.25 94 ALA A O 1
ATOM 712 N N . LYS A 1 95 ? 7.394 6.202 2.816 1.00 97.50 95 LYS A N 1
ATOM 713 C CA . LYS A 1 95 ? 8.570 7.065 3.040 1.00 97.50 95 LYS A CA 1
ATOM 714 C C . LYS A 1 95 ? 9.659 6.825 1.994 1.00 97.50 95 LYS A C 1
ATOM 716 O O . LYS A 1 95 ? 10.188 7.778 1.427 1.00 97.50 95 LYS A O 1
ATOM 721 N N . TRP A 1 96 ? 9.969 5.560 1.714 1.00 97.88 96 TRP A N 1
ATOM 722 C CA . TRP A 1 96 ? 10.923 5.191 0.672 1.00 97.88 96 TRP A CA 1
ATOM 723 C C . TRP A 1 96 ? 10.469 5.695 -0.700 1.00 97.88 96 TRP A C 1
ATOM 725 O O . TRP A 1 96 ? 11.273 6.269 -1.427 1.00 97.88 96 TRP A O 1
ATOM 735 N N . PHE A 1 97 ? 9.186 5.545 -1.039 1.00 97.56 97 PHE A N 1
ATOM 736 C CA . PHE A 1 97 ? 8.651 5.932 -2.343 1.00 97.56 97 PHE A CA 1
ATOM 737 C C . PHE A 1 97 ? 8.806 7.434 -2.568 1.00 97.56 97 PHE A C 1
ATOM 739 O O . PHE A 1 97 ? 9.284 7.858 -3.621 1.00 97.56 97 PHE A O 1
ATOM 746 N N . GLN A 1 98 ? 8.477 8.237 -1.553 1.00 96.56 98 GLN A N 1
ATOM 747 C CA . GLN A 1 98 ? 8.683 9.683 -1.590 1.00 96.56 98 GLN A CA 1
ATOM 748 C C . GLN A 1 98 ? 10.160 10.047 -1.774 1.00 96.56 98 GLN A C 1
ATOM 750 O O . GLN A 1 98 ? 10.487 10.868 -2.628 1.00 96.56 98 GLN A O 1
ATOM 755 N N . ALA A 1 99 ? 11.059 9.399 -1.031 1.00 96.56 99 ALA A N 1
ATOM 756 C CA . ALA A 1 99 ? 12.487 9.705 -1.073 1.00 96.56 99 ALA A CA 1
ATOM 757 C C . ALA A 1 99 ? 13.207 9.200 -2.338 1.00 96.56 99 ALA A C 1
ATOM 759 O O . ALA A 1 99 ? 14.234 9.758 -2.717 1.00 96.56 99 ALA A O 1
ATOM 760 N N . ARG A 1 100 ? 12.728 8.117 -2.962 1.00 96.31 100 ARG A N 1
ATOM 761 C CA . ARG A 1 100 ? 13.476 7.372 -3.992 1.00 96.31 100 ARG A CA 1
ATOM 762 C C . ARG A 1 100 ? 12.788 7.324 -5.350 1.00 96.31 100 ARG A C 1
ATOM 764 O O . ARG A 1 100 ? 13.459 7.468 -6.366 1.00 96.31 100 ARG A O 1
ATOM 771 N N . ALA A 1 101 ? 11.471 7.139 -5.386 1.00 95.56 101 ALA A N 1
ATOM 772 C CA . ALA A 1 101 ? 10.729 6.957 -6.632 1.00 95.56 101 ALA A CA 1
ATOM 773 C C . ALA A 1 101 ? 10.097 8.260 -7.145 1.00 95.56 101 ALA A C 1
ATOM 775 O O . ALA A 1 101 ? 10.070 8.483 -8.354 1.00 95.56 101 ALA A O 1
ATOM 776 N N . ASN A 1 102 ? 9.616 9.133 -6.251 1.00 95.62 102 ASN A N 1
ATOM 777 C CA . ASN A 1 102 ? 8.860 10.330 -6.634 1.00 95.62 102 ASN A CA 1
ATOM 778 C C . ASN A 1 102 ? 9.696 11.338 -7.447 1.00 95.62 102 ASN A C 1
ATOM 780 O O . ASN A 1 102 ? 9.215 11.892 -8.431 1.00 95.62 102 ASN A O 1
ATOM 784 N N . GLY A 1 103 ? 10.967 11.530 -7.075 1.00 94.62 103 GLY A N 1
ATOM 785 C CA . GLY A 1 103 ? 11.897 12.412 -7.794 1.00 94.62 103 GLY A CA 1
ATOM 786 C C . GLY A 1 103 ? 12.555 11.784 -9.029 1.00 94.62 103 GLY A C 1
ATOM 787 O O . GLY A 1 103 ? 13.207 12.486 -9.802 1.00 94.62 103 GLY A O 1
ATOM 788 N N . LEU A 1 104 ? 12.409 10.472 -9.240 1.00 96.38 104 LEU A N 1
ATOM 789 C CA . LEU A 1 104 ? 13.052 9.777 -10.352 1.00 96.38 104 LEU A CA 1
ATOM 790 C C . LEU A 1 104 ? 12.249 9.982 -11.641 1.00 96.38 104 LEU A C 1
ATOM 792 O O . LEU A 1 104 ? 11.102 9.536 -11.758 1.00 96.38 104 LEU A O 1
ATOM 796 N N . LYS A 1 105 ? 12.866 10.637 -12.635 1.00 97.31 105 LYS A N 1
ATOM 797 C CA . LYS A 1 105 ? 12.220 10.961 -13.915 1.00 97.31 105 LYS A CA 1
ATOM 798 C C . LYS A 1 105 ? 11.573 9.718 -14.528 1.00 97.31 105 LYS A C 1
ATOM 800 O O . LYS A 1 105 ? 12.197 8.670 -14.656 1.00 97.31 105 LYS A O 1
ATOM 805 N N . SER A 1 106 ? 10.306 9.863 -14.907 1.00 97.69 106 SER A N 1
ATOM 806 C CA . SER A 1 106 ? 9.474 8.817 -15.511 1.00 97.69 106 SER A CA 1
ATOM 807 C C . SER A 1 106 ? 9.159 7.591 -14.636 1.00 97.69 106 SER A C 1
ATOM 809 O O . SER A 1 106 ? 8.355 6.765 -15.059 1.00 97.69 106 SER A O 1
ATOM 811 N N . CYS A 1 107 ? 9.672 7.481 -13.407 1.00 97.88 107 CYS A N 1
ATOM 812 C CA . CYS A 1 107 ? 9.427 6.317 -12.551 1.00 97.88 107 CYS A CA 1
ATOM 813 C C . CYS A 1 107 ? 7.943 6.165 -12.186 1.00 97.88 107 CYS A C 1
ATOM 815 O O . CYS A 1 107 ? 7.330 5.136 -12.462 1.00 97.88 107 CYS A O 1
ATOM 817 N N . VAL A 1 108 ? 7.323 7.225 -11.658 1.00 98.00 108 VAL A N 1
ATOM 818 C CA . VAL A 1 108 ? 5.917 7.190 -11.215 1.00 98.00 108 VAL A CA 1
ATOM 819 C C . VAL A 1 108 ? 4.952 6.883 -12.366 1.00 98.00 108 VAL A C 1
ATOM 821 O O . VAL A 1 108 ? 4.009 6.113 -12.187 1.00 98.00 108 VAL A O 1
ATOM 824 N N . ILE A 1 109 ? 5.177 7.446 -13.561 1.00 98.06 109 ILE A N 1
ATOM 825 C CA . ILE A 1 109 ? 4.309 7.175 -14.719 1.00 98.06 109 ILE A CA 1
ATOM 826 C C . ILE A 1 109 ? 4.465 5.731 -15.211 1.00 98.06 109 ILE A C 1
ATOM 828 O O . ILE A 1 109 ? 3.462 5.092 -15.520 1.00 98.06 109 ILE A O 1
ATOM 832 N N . VAL A 1 110 ? 5.684 5.182 -15.206 1.00 98.31 110 VAL A N 1
ATOM 833 C CA . VAL A 1 110 ? 5.929 3.778 -15.569 1.00 98.31 110 VAL A CA 1
ATOM 834 C C . VAL A 1 110 ? 5.277 2.830 -14.561 1.00 98.31 110 VAL A C 1
ATOM 836 O O . VAL A 1 110 ? 4.602 1.891 -14.974 1.00 98.31 110 VAL A O 1
ATOM 839 N N . ILE A 1 111 ? 5.374 3.116 -13.257 1.00 98.12 111 ILE A N 1
ATOM 840 C CA . ILE A 1 111 ? 4.682 2.348 -12.208 1.00 98.12 111 ILE A CA 1
ATOM 841 C C . ILE A 1 111 ? 3.169 2.338 -12.447 1.00 98.12 111 ILE A C 1
ATOM 843 O O . ILE A 1 111 ? 2.544 1.287 -12.331 1.00 98.12 111 ILE A O 1
ATOM 847 N N . ARG A 1 112 ? 2.567 3.479 -12.810 1.00 97.94 112 ARG A N 1
ATOM 848 C CA . ARG A 1 112 ? 1.125 3.564 -13.111 1.00 97.94 112 ARG A CA 1
ATOM 849 C C . ARG A 1 112 ? 0.737 2.684 -14.300 1.00 97.94 112 ARG A C 1
ATOM 851 O O . ARG A 1 112 ? -0.209 1.910 -14.183 1.00 97.94 112 ARG A O 1
ATOM 858 N N . VAL A 1 113 ? 1.481 2.766 -15.404 1.00 98.19 113 VAL A N 1
ATOM 859 C CA . VAL A 1 113 ? 1.229 1.956 -16.611 1.00 98.19 113 VAL A CA 1
ATOM 860 C C . VAL A 1 113 ? 1.397 0.463 -16.323 1.00 98.19 113 VAL A C 1
ATOM 862 O O . VAL A 1 113 ? 0.553 -0.343 -16.705 1.00 98.19 113 VAL A O 1
ATOM 865 N N . LEU A 1 114 ? 2.455 0.074 -15.611 1.00 97.88 114 LEU A N 1
ATOM 866 C CA . LEU A 1 114 ? 2.691 -1.330 -15.282 1.00 97.88 114 LEU A CA 1
ATOM 867 C C . LEU A 1 114 ? 1.699 -1.868 -14.247 1.00 97.88 114 LEU A C 1
ATOM 869 O O . LEU A 1 114 ? 1.336 -3.036 -14.309 1.00 97.88 114 LEU A O 1
ATOM 873 N N . ARG A 1 115 ? 1.199 -1.032 -13.332 1.00 97.81 115 ARG A N 1
ATOM 874 C CA . ARG A 1 115 ? 0.137 -1.420 -12.393 1.00 97.81 115 ARG A CA 1
ATOM 875 C C . ARG A 1 115 ? -1.173 -1.728 -13.122 1.00 97.81 115 ARG A C 1
ATOM 877 O O . ARG A 1 115 ? -1.853 -2.692 -12.767 1.00 97.81 115 ARG A O 1
ATOM 884 N N . ASP A 1 116 ? -1.511 -0.933 -14.135 1.00 97.88 116 ASP A N 1
ATOM 885 C CA . ASP A 1 116 ? -2.629 -1.222 -15.036 1.00 97.88 116 ASP A CA 1
ATOM 886 C C . ASP A 1 116 ? -2.399 -2.540 -15.798 1.00 97.88 116 ASP A C 1
ATOM 888 O O . ASP A 1 116 ? -3.271 -3.409 -15.827 1.00 97.88 116 ASP A O 1
ATOM 892 N N . LEU A 1 117 ? -1.183 -2.768 -16.300 1.00 97.38 117 LEU A N 1
ATOM 893 C CA . LEU A 1 117 ? -0.813 -4.037 -16.928 1.00 97.38 117 LEU A CA 1
ATOM 894 C C . LEU A 1 117 ? -0.973 -5.234 -15.973 1.00 97.38 117 LEU A C 1
ATOM 896 O O . LEU A 1 117 ? -1.577 -6.227 -16.369 1.00 97.38 117 LEU A O 1
ATOM 900 N N . CYS A 1 118 ? -0.529 -5.137 -14.713 1.00 97.19 118 CYS A N 1
ATOM 901 C CA . CYS A 1 118 ? -0.751 -6.173 -13.692 1.00 97.19 118 CYS A CA 1
ATOM 902 C C . CYS A 1 118 ? -2.239 -6.454 -13.432 1.00 97.19 118 CYS A C 1
ATOM 904 O O . CYS A 1 118 ? -2.579 -7.536 -12.964 1.00 97.19 118 CYS A O 1
ATOM 906 N N . THR A 1 119 ? -3.118 -5.482 -13.691 1.00 96.31 119 THR A N 1
ATOM 907 C CA . THR A 1 119 ? -4.571 -5.640 -13.535 1.00 96.31 119 THR A CA 1
ATOM 908 C C . THR A 1 119 ? -5.185 -6.333 -14.749 1.00 96.31 119 THR A C 1
ATOM 910 O O . THR A 1 119 ? -6.059 -7.179 -14.591 1.00 96.31 119 THR A O 1
ATOM 913 N N . ARG A 1 120 ? -4.714 -6.011 -15.959 1.00 97.94 120 ARG A N 1
ATOM 914 C CA . ARG A 1 120 ? -5.231 -6.578 -17.215 1.00 97.94 120 ARG A CA 1
ATOM 915 C C . ARG A 1 120 ? -4.649 -7.945 -17.568 1.00 97.94 120 ARG A C 1
ATOM 917 O O . ARG A 1 120 ? -5.311 -8.719 -18.251 1.00 97.94 120 ARG A O 1
ATOM 924 N N . VAL A 1 121 ? -3.419 -8.237 -17.147 1.00 97.56 121 VAL A N 1
ATOM 925 C CA . VAL A 1 121 ? -2.696 -9.467 -17.500 1.00 97.56 121 VAL A CA 1
ATOM 926 C C . VAL A 1 121 ? -2.384 -10.263 -16.226 1.00 97.56 121 VAL A C 1
ATOM 928 O O . VAL A 1 121 ? -1.422 -9.930 -15.529 1.00 97.56 121 VAL A O 1
ATOM 931 N N . PRO A 1 122 ? -3.137 -11.341 -15.923 1.00 95.94 122 PRO A N 1
ATOM 932 C CA . PRO A 1 122 ? -3.013 -12.084 -14.663 1.00 95.94 122 PRO A CA 1
ATOM 933 C C . PRO A 1 122 ? -1.605 -12.603 -14.353 1.00 95.94 122 PRO A C 1
ATOM 935 O O . PRO A 1 122 ? -1.199 -12.617 -13.195 1.00 95.94 122 PRO A O 1
ATOM 938 N N . THR A 1 123 ? -0.819 -12.954 -15.376 1.00 95.81 123 THR A N 1
ATOM 939 C CA . THR A 1 123 ? 0.582 -13.389 -15.230 1.00 95.81 123 THR A CA 1
ATOM 940 C C . THR A 1 123 ? 1.457 -12.358 -14.505 1.00 95.81 123 THR A C 1
ATOM 942 O O . THR A 1 123 ? 2.417 -12.725 -13.837 1.00 95.81 123 THR A O 1
ATOM 945 N N . TRP A 1 124 ? 1.116 -11.070 -14.598 1.00 95.81 124 TRP A N 1
ATOM 946 C CA . TRP A 1 124 ? 1.830 -9.971 -13.944 1.00 95.81 124 TRP A CA 1
ATOM 947 C C . TRP A 1 124 ? 1.253 -9.614 -12.569 1.00 95.81 124 TRP A C 1
ATOM 949 O O . TRP A 1 124 ? 1.845 -8.812 -11.844 1.00 95.81 124 TRP A O 1
ATOM 959 N N . GLY A 1 125 ? 0.123 -10.214 -12.185 1.00 95.12 125 GLY A N 1
ATOM 960 C CA . GLY A 1 125 ? -0.563 -9.990 -10.913 1.00 95.12 125 GLY A CA 1
ATOM 961 C C . GLY A 1 125 ? 0.343 -10.091 -9.677 1.00 95.12 125 GLY A C 1
ATOM 962 O O . GLY A 1 125 ? 0.285 -9.182 -8.848 1.00 95.12 125 GLY A O 1
ATOM 963 N N . PRO A 1 126 ? 1.238 -11.095 -9.563 1.00 95.50 126 PRO A N 1
ATOM 964 C CA . PRO A 1 126 ? 2.137 -11.233 -8.412 1.00 95.50 126 PRO A CA 1
ATOM 965 C C . PRO A 1 126 ? 3.098 -10.056 -8.184 1.00 95.50 126 PRO A C 1
ATOM 967 O O . PRO A 1 126 ? 3.600 -9.886 -7.077 1.00 95.50 126 PRO A O 1
ATOM 970 N N . LEU A 1 127 ? 3.363 -9.229 -9.202 1.00 94.88 127 LEU A N 1
ATOM 971 C CA . LEU A 1 127 ? 4.216 -8.043 -9.059 1.00 94.88 127 LEU A CA 1
ATOM 972 C C . LEU A 1 127 ? 3.461 -6.826 -8.508 1.00 94.88 127 LEU A C 1
ATOM 974 O O . LEU A 1 127 ? 4.094 -5.842 -8.125 1.00 94.88 127 LEU A O 1
ATOM 978 N N . ARG A 1 128 ? 2.123 -6.854 -8.477 1.00 94.31 128 ARG A N 1
ATOM 979 C CA . ARG A 1 128 ? 1.299 -5.691 -8.132 1.00 94.31 128 ARG A CA 1
ATOM 980 C C . ARG A 1 128 ? 1.645 -5.151 -6.738 1.00 94.31 128 ARG A C 1
ATOM 982 O O . ARG A 1 128 ? 1.702 -5.886 -5.759 1.00 94.31 128 ARG A O 1
ATOM 989 N N . GLY A 1 129 ? 1.801 -3.829 -6.650 1.00 94.94 129 GLY A N 1
ATOM 990 C CA . GLY A 1 129 ? 2.111 -3.126 -5.404 1.00 94.94 129 GLY A CA 1
ATOM 991 C C . GLY A 1 129 ? 3.612 -2.940 -5.209 1.00 94.94 129 GLY A C 1
ATOM 992 O O . GLY A 1 129 ? 4.313 -2.526 -6.133 1.00 94.94 129 GLY A O 1
ATOM 993 N N . TRP A 1 130 ? 4.092 -3.237 -4.003 1.00 95.69 130 TRP A N 1
ATOM 994 C CA . TRP A 1 130 ? 5.466 -2.957 -3.585 1.00 95.69 130 TRP A CA 1
ATOM 995 C C . TRP A 1 130 ? 6.565 -3.568 -4.481 1.00 95.69 130 TRP A C 1
ATOM 997 O O . TRP A 1 130 ? 7.499 -2.840 -4.829 1.00 95.69 130 TRP A O 1
ATOM 1007 N N . PRO A 1 131 ? 6.485 -4.842 -4.928 1.00 96.00 131 PRO A N 1
ATOM 1008 C CA . PRO A 1 131 ? 7.522 -5.422 -5.786 1.00 96.00 131 PRO A CA 1
ATOM 1009 C C . PRO A 1 131 ? 7.704 -4.668 -7.110 1.00 96.00 131 PRO A C 1
ATOM 1011 O O . PRO A 1 131 ? 8.836 -4.420 -7.528 1.00 96.00 131 PRO A O 1
ATOM 1014 N N . LEU A 1 132 ? 6.605 -4.253 -7.749 1.00 97.19 132 LEU A N 1
ATOM 1015 C CA . LEU A 1 132 ? 6.642 -3.458 -8.977 1.00 97.19 132 LEU A CA 1
ATOM 1016 C C . LEU A 1 132 ? 7.278 -2.080 -8.753 1.00 97.19 132 LEU A C 1
ATOM 1018 O O . LEU A 1 132 ? 8.055 -1.624 -9.590 1.00 97.19 132 LEU A O 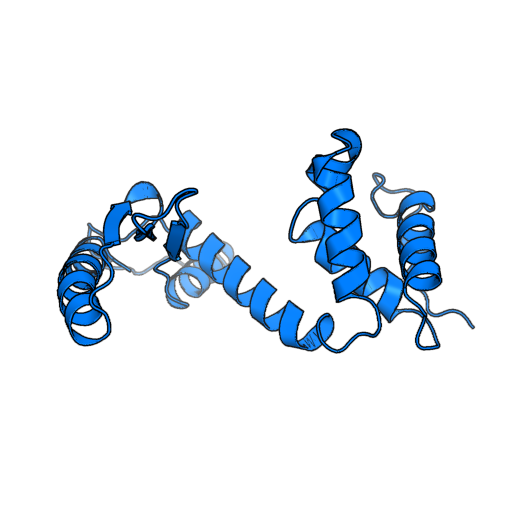1
ATOM 1022 N N . GLU A 1 133 ? 6.960 -1.420 -7.639 1.00 97.56 133 GLU A N 1
ATOM 1023 C CA . GLU A 1 133 ? 7.514 -0.103 -7.295 1.00 97.56 133 GLU A CA 1
ATOM 1024 C C . GLU A 1 133 ? 9.037 -0.167 -7.120 1.00 97.56 133 GLU A C 1
ATOM 1026 O O . GLU A 1 133 ? 9.761 0.644 -7.704 1.00 97.56 133 GLU A O 1
ATOM 1031 N N . LEU A 1 134 ? 9.527 -1.184 -6.403 1.00 96.62 134 LEU A N 1
ATOM 1032 C CA . LEU A 1 134 ? 10.957 -1.459 -6.254 1.00 96.62 134 LEU A CA 1
ATOM 1033 C C . LEU A 1 134 ? 11.636 -1.762 -7.588 1.00 96.62 134 LEU A C 1
ATOM 1035 O O . LEU A 1 134 ? 12.691 -1.201 -7.884 1.00 96.62 134 LEU A O 1
ATOM 1039 N N . LEU A 1 135 ? 11.042 -2.644 -8.392 1.00 96.69 135 LEU A N 1
ATOM 1040 C CA . LEU A 1 135 ? 11.583 -3.029 -9.690 1.00 96.69 135 LEU A CA 1
ATOM 1041 C C . LEU A 1 135 ? 11.730 -1.814 -10.611 1.00 96.69 135 LEU A C 1
ATOM 1043 O O . LEU A 1 135 ? 12.770 -1.655 -11.251 1.00 96.69 135 LEU A O 1
ATOM 1047 N N . CYS A 1 136 ? 10.720 -0.943 -10.663 1.00 97.56 136 CYS A N 1
ATOM 1048 C CA . CYS A 1 136 ? 10.762 0.270 -11.475 1.00 97.56 136 CYS A CA 1
ATOM 1049 C C . CYS A 1 136 ? 11.855 1.231 -10.994 1.00 97.56 136 CYS A C 1
ATOM 1051 O O . CYS A 1 136 ? 12.666 1.667 -11.807 1.00 97.56 136 CYS A O 1
ATOM 1053 N N . GLU A 1 137 ? 11.934 1.528 -9.691 1.00 97.19 137 GLU A N 1
ATOM 1054 C CA . GLU A 1 137 ? 12.979 2.422 -9.165 1.00 97.19 137 GLU A CA 1
ATOM 1055 C C . GLU A 1 137 ? 14.380 1.863 -9.408 1.00 97.19 137 GLU A C 1
ATOM 1057 O O . GLU A 1 137 ? 15.253 2.600 -9.858 1.00 97.19 137 GLU A O 1
ATOM 1062 N N . LYS A 1 138 ? 14.598 0.565 -9.176 1.00 96.12 138 LYS A N 1
ATOM 1063 C CA . LYS A 1 138 ? 15.913 -0.071 -9.330 1.00 96.12 138 LYS A CA 1
ATOM 1064 C C . LYS A 1 138 ? 16.348 -0.166 -10.789 1.00 96.12 138 LYS A C 1
ATOM 1066 O O . LYS A 1 138 ? 17.495 0.136 -11.114 1.00 96.12 138 LYS A O 1
ATOM 1071 N N . SER A 1 139 ? 15.448 -0.567 -11.682 1.00 95.69 139 SER A N 1
ATOM 1072 C CA . SER A 1 139 ? 15.762 -0.651 -13.111 1.00 95.69 139 SER A CA 1
ATOM 1073 C C . SER A 1 139 ? 16.005 0.737 -13.703 1.00 95.69 139 SER A C 1
ATOM 1075 O O . SER A 1 139 ? 17.025 0.941 -14.350 1.00 95.69 139 SER A O 1
ATOM 1077 N N . ILE A 1 140 ? 15.145 1.721 -13.435 1.00 96.56 140 ILE A N 1
ATOM 1078 C CA . ILE A 1 140 ? 15.282 3.081 -13.979 1.00 96.56 140 ILE A CA 1
ATOM 1079 C C . ILE A 1 140 ? 16.454 3.821 -13.321 1.00 96.56 140 ILE A C 1
ATOM 1081 O O . ILE A 1 140 ? 17.237 4.469 -14.012 1.00 96.56 140 ILE A O 1
ATOM 1085 N N . GLY A 1 141 ? 16.611 3.699 -12.003 1.00 94.81 141 GLY A N 1
ATOM 1086 C CA . GLY A 1 141 ? 17.604 4.428 -11.212 1.00 94.81 141 GLY A CA 1
ATOM 1087 C C . GLY A 1 141 ? 19.053 3.987 -11.425 1.00 94.81 141 GLY A C 1
ATOM 1088 O O . GLY A 1 141 ? 19.963 4.684 -10.993 1.00 94.81 141 GLY A O 1
ATOM 1089 N N . THR A 1 142 ? 19.287 2.859 -12.102 1.00 93.25 142 THR A N 1
ATOM 1090 C CA . THR A 1 142 ? 20.634 2.410 -12.508 1.00 93.25 142 THR A CA 1
ATOM 1091 C C . THR A 1 142 ? 21.070 2.953 -13.869 1.00 93.25 142 THR A C 1
ATOM 1093 O O . THR A 1 142 ? 22.166 2.636 -14.327 1.00 93.25 142 THR A O 1
ATOM 1096 N N . ALA A 1 143 ? 20.224 3.719 -14.561 1.00 91.12 143 ALA A N 1
ATOM 1097 C CA . ALA A 1 143 ? 20.612 4.341 -15.819 1.00 91.12 143 ALA A CA 1
ATOM 1098 C C . ALA A 1 143 ? 21.493 5.574 -15.588 1.00 91.12 143 ALA A C 1
ATOM 1100 O O . ALA A 1 143 ? 21.224 6.395 -14.716 1.00 91.12 143 ALA A O 1
ATOM 1101 N N . ASN A 1 144 ? 22.489 5.754 -16.455 1.00 90.12 144 ASN A N 1
ATOM 1102 C CA . ASN A 1 144 ? 23.449 6.860 -16.366 1.00 90.12 144 ASN A CA 1
ATOM 1103 C C . ASN A 1 144 ? 22.867 8.212 -16.820 1.00 90.12 144 ASN A C 1
ATOM 1105 O O . ASN A 1 144 ? 23.543 9.234 -16.746 1.00 90.12 144 ASN A O 1
ATOM 1109 N N . ARG A 1 145 ? 21.626 8.236 -17.326 1.00 92.69 145 ARG A N 1
ATOM 1110 C CA . ARG A 1 145 ? 20.947 9.459 -17.764 1.00 92.69 145 ARG A CA 1
ATOM 1111 C C . ARG A 1 145 ? 19.446 9.422 -17.478 1.00 92.69 145 ARG A C 1
ATOM 1113 O O . ARG A 1 145 ? 18.856 8.340 -17.469 1.00 92.69 145 ARG A O 1
ATOM 1120 N N . PRO A 1 146 ? 18.794 10.589 -17.327 1.00 92.56 146 PRO A N 1
ATOM 1121 C CA . PRO A 1 146 ? 17.342 10.658 -17.253 1.00 92.56 146 PRO A CA 1
ATOM 1122 C C . PRO A 1 146 ? 16.704 10.133 -18.546 1.00 92.56 146 PRO A C 1
ATOM 1124 O O . PRO A 1 146 ? 17.072 10.549 -19.646 1.00 92.56 146 PRO A O 1
ATOM 1127 N N . MET A 1 147 ? 15.714 9.254 -18.413 1.00 95.19 147 MET A N 1
ATOM 1128 C CA . MET A 1 147 ? 15.025 8.623 -19.542 1.00 95.19 147 MET A CA 1
ATOM 1129 C C . MET A 1 147 ? 13.642 9.242 -19.758 1.00 95.19 147 MET A C 1
ATOM 1131 O O . MET A 1 147 ? 13.037 9.794 -18.837 1.00 95.19 147 MET A O 1
ATOM 1135 N N . GLY A 1 148 ? 13.150 9.181 -20.996 1.00 96.94 148 GLY A N 1
ATOM 1136 C CA . GLY A 1 148 ? 11.735 9.424 -21.285 1.00 96.94 148 GLY A CA 1
ATOM 1137 C C . GLY A 1 148 ? 10.870 8.235 -20.853 1.00 96.94 148 GLY A C 1
ATOM 1138 O O . GLY A 1 148 ? 11.386 7.153 -20.589 1.00 96.94 148 GLY A O 1
ATOM 1139 N N . ALA A 1 149 ? 9.544 8.398 -20.828 1.00 97.50 149 ALA A N 1
ATOM 1140 C CA . ALA A 1 149 ? 8.639 7.353 -20.333 1.00 97.50 149 ALA A CA 1
ATOM 1141 C C . ALA A 1 149 ? 8.727 6.035 -21.125 1.00 97.50 149 ALA A C 1
ATOM 1143 O O . ALA A 1 149 ? 8.778 4.966 -20.522 1.00 97.50 149 ALA A O 1
ATOM 1144 N N . GLY A 1 150 ? 8.794 6.101 -22.460 1.00 97.44 150 GLY A N 1
ATOM 1145 C CA . GLY A 1 150 ? 8.898 4.903 -23.303 1.00 97.44 150 GLY A CA 1
ATOM 1146 C C . GLY A 1 150 ? 10.226 4.160 -23.134 1.00 97.44 150 GLY A C 1
ATOM 1147 O O . GLY A 1 150 ? 10.249 2.933 -23.077 1.00 97.44 150 GLY A O 1
ATOM 1148 N N . GLU A 1 151 ? 11.325 4.900 -22.995 1.00 97.56 151 GLU A N 1
ATOM 1149 C CA . GLU A 1 151 ? 12.649 4.328 -22.737 1.00 97.56 151 GLU A CA 1
ATOM 1150 C C . GLU A 1 151 ? 12.727 3.707 -21.336 1.00 97.56 151 GLU A C 1
ATOM 1152 O O . GLU A 1 151 ? 13.169 2.571 -21.186 1.00 97.56 151 GLU A O 1
ATOM 1157 N N . ALA A 1 152 ? 12.229 4.417 -20.321 1.00 97.94 152 ALA A N 1
ATOM 1158 C CA . ALA A 1 152 ? 12.171 3.921 -18.954 1.00 97.94 152 ALA A CA 1
ATOM 1159 C C . ALA A 1 152 ? 11.351 2.626 -18.866 1.00 97.94 152 ALA A C 1
ATOM 1161 O O . ALA A 1 152 ? 11.818 1.653 -18.282 1.00 97.94 152 ALA A O 1
ATOM 1162 N N . LEU A 1 153 ? 10.174 2.579 -19.504 1.00 98.19 153 LEU A N 1
ATOM 1163 C CA . LEU A 1 153 ? 9.350 1.371 -19.578 1.00 98.19 153 LEU A CA 1
ATOM 1164 C C . LEU A 1 153 ? 10.110 0.210 -20.229 1.00 98.19 153 LEU A C 1
ATOM 1166 O O . LEU A 1 153 ? 10.140 -0.883 -19.667 1.00 98.19 153 LEU A O 1
ATOM 1170 N N . ARG A 1 154 ? 10.751 0.447 -21.382 1.00 97.69 154 ARG A N 1
ATOM 1171 C CA . ARG A 1 154 ? 11.557 -0.572 -22.070 1.00 97.69 154 ARG A CA 1
ATOM 1172 C C . ARG A 1 154 ? 12.628 -1.145 -21.145 1.00 97.69 154 ARG A C 1
ATOM 1174 O O . ARG A 1 154 ? 12.758 -2.360 -21.061 1.00 97.69 154 ARG A O 1
ATOM 1181 N N . ARG A 1 155 ? 13.318 -0.293 -20.387 1.00 97.00 155 ARG A N 1
ATOM 1182 C CA . ARG A 1 155 ? 14.346 -0.725 -19.435 1.00 97.00 155 ARG A CA 1
ATOM 1183 C C . ARG A 1 155 ? 13.795 -1.604 -18.307 1.00 97.00 155 ARG A C 1
ATOM 1185 O O . ARG A 1 155 ? 14.454 -2.565 -17.916 1.00 97.00 155 ARG A O 1
ATOM 1192 N N . VAL A 1 156 ? 12.593 -1.323 -17.791 1.00 97.50 156 VAL A N 1
ATOM 1193 C CA . VAL A 1 156 ? 11.946 -2.215 -16.806 1.00 97.50 156 VAL A CA 1
ATOM 1194 C C . VAL A 1 156 ? 11.703 -3.600 -17.416 1.00 97.50 156 VAL A C 1
ATOM 1196 O O . VAL A 1 156 ? 11.981 -4.616 -16.779 1.00 97.50 156 VAL A O 1
ATOM 1199 N N . LEU A 1 157 ? 11.224 -3.650 -18.663 1.00 97.00 157 LEU A N 1
ATOM 1200 C CA . LEU A 1 157 ? 10.973 -4.905 -19.375 1.00 97.00 157 LEU A CA 1
ATOM 1201 C C . LEU A 1 157 ? 12.270 -5.677 -19.655 1.00 97.00 157 LEU A C 1
ATOM 1203 O O . LEU A 1 157 ? 12.304 -6.886 -19.453 1.00 97.00 157 LEU A O 1
ATOM 1207 N N . GLU A 1 158 ? 13.346 -4.992 -20.045 1.00 95.81 158 GLU A N 1
ATOM 1208 C CA . GLU A 1 158 ? 14.683 -5.586 -20.198 1.00 95.81 158 GLU A CA 1
ATOM 1209 C C . GLU A 1 158 ? 15.185 -6.186 -18.876 1.00 95.81 158 GLU A C 1
ATOM 1211 O O . GLU A 1 158 ? 15.722 -7.295 -18.850 1.00 95.81 158 GLU A O 1
ATOM 1216 N N . CYS A 1 159 ? 14.967 -5.480 -17.761 1.00 95.31 159 CYS A N 1
ATOM 1217 C CA . CYS A 1 159 ? 15.333 -5.947 -16.427 1.00 95.31 159 CYS A CA 1
ATOM 1218 C C . CYS A 1 159 ? 14.571 -7.222 -16.031 1.00 95.31 159 CYS A C 1
ATOM 1220 O O . CYS A 1 159 ? 15.157 -8.120 -15.435 1.00 95.31 159 CYS A O 1
ATOM 1222 N N . LEU A 1 160 ? 13.293 -7.341 -16.395 1.00 94.06 160 LEU A N 1
ATOM 1223 C CA . LEU A 1 160 ? 12.524 -8.571 -16.189 1.00 94.06 160 LEU A CA 1
ATOM 1224 C C . LEU A 1 160 ? 12.980 -9.702 -17.114 1.00 94.06 160 LEU A C 1
ATOM 1226 O O . LEU A 1 160 ? 13.185 -10.825 -16.654 1.00 94.06 160 LEU A O 1
ATOM 1230 N N . ALA A 1 161 ? 13.169 -9.401 -18.400 1.00 94.12 161 ALA A N 1
ATOM 1231 C CA . ALA A 1 161 ? 13.548 -10.370 -19.427 1.00 94.12 161 ALA A CA 1
ATOM 1232 C C . ALA A 1 161 ? 14.932 -10.991 -19.186 1.00 94.12 161 ALA A C 1
ATOM 1234 O O . ALA A 1 16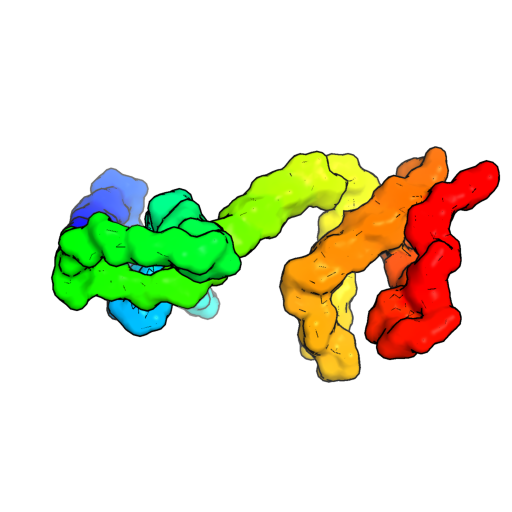1 ? 15.180 -12.124 -19.588 1.00 94.12 161 ALA A O 1
ATOM 1235 N N . SER A 1 162 ? 15.822 -10.291 -18.479 1.00 93.44 162 SER A N 1
ATOM 1236 C CA . SER A 1 162 ? 17.115 -10.842 -18.057 1.00 93.44 162 SER A CA 1
ATOM 1237 C C . SER A 1 162 ? 17.013 -11.946 -16.998 1.00 93.44 162 SER A C 1
ATOM 1239 O O . SER A 1 162 ? 18.013 -12.589 -16.668 1.00 93.44 162 SER A O 1
ATOM 1241 N N . GLY A 1 163 ? 15.817 -12.166 -16.449 1.00 91.50 163 GLY A N 1
ATOM 1242 C CA . GLY A 1 163 ? 15.562 -13.172 -15.432 1.00 91.50 163 GLY A CA 1
ATOM 1243 C C . GLY A 1 163 ? 15.864 -12.706 -14.011 1.00 91.50 163 GLY A C 1
ATOM 1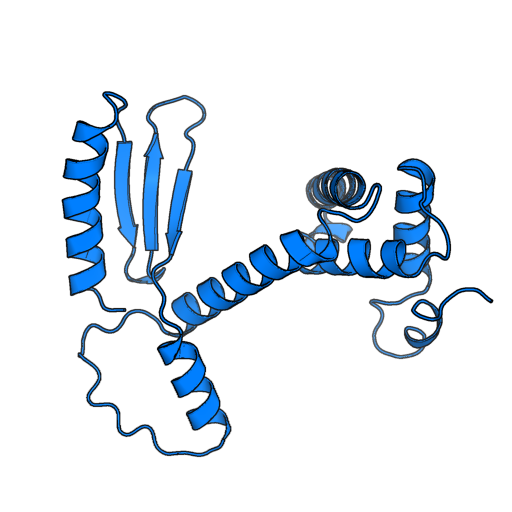244 O O . GLY A 1 163 ? 16.163 -13.545 -13.166 1.00 91.50 163 GLY A O 1
ATOM 1245 N N . ILE A 1 164 ? 15.772 -11.401 -13.711 1.00 90.25 164 ILE A N 1
ATOM 1246 C CA . ILE A 1 164 ? 16.014 -10.872 -12.352 1.00 90.25 164 ILE A CA 1
ATOM 1247 C C . ILE A 1 164 ? 15.106 -11.501 -11.279 1.00 90.25 164 ILE A C 1
ATOM 1249 O O . ILE A 1 164 ? 15.499 -11.593 -10.121 1.00 90.25 164 ILE A O 1
ATOM 1253 N N . VAL A 1 165 ? 13.913 -11.960 -11.669 1.00 89.38 165 VAL A N 1
ATOM 1254 C CA . VAL A 1 165 ? 12.932 -12.619 -10.788 1.00 89.38 165 VAL A CA 1
ATOM 1255 C C . VAL A 1 165 ? 12.983 -14.150 -10.854 1.00 89.38 165 VAL A C 1
ATOM 1257 O O . VAL A 1 165 ? 12.182 -14.811 -10.199 1.00 89.38 165 VAL A O 1
ATOM 1260 N N . MET A 1 166 ? 13.886 -14.738 -11.648 1.00 88.50 166 MET A N 1
ATOM 1261 C CA . MET A 1 166 ? 13.995 -16.195 -11.752 1.00 88.50 166 MET A CA 1
ATOM 1262 C C . MET A 1 166 ? 14.787 -16.785 -10.572 1.00 88.50 166 MET A C 1
ATOM 1264 O O . MET A 1 166 ? 15.790 -16.192 -10.158 1.00 88.50 166 MET A O 1
ATOM 1268 N N . PRO A 1 167 ? 14.398 -17.971 -10.055 1.00 85.75 167 PRO A N 1
ATOM 1269 C CA . PRO A 1 167 ? 15.198 -18.719 -9.088 1.00 85.75 167 PRO A CA 1
ATOM 1270 C C . PRO A 1 167 ? 16.631 -18.911 -9.606 1.00 85.75 167 PRO A C 1
ATOM 1272 O O . PRO A 1 167 ? 16.846 -19.170 -10.789 1.00 85.75 167 PRO A O 1
ATOM 1275 N N . ALA A 1 168 ? 17.616 -18.700 -8.735 1.00 66.12 168 ALA A N 1
ATOM 1276 C CA . ALA A 1 168 ? 18.975 -18.319 -9.106 1.00 66.12 168 ALA A CA 1
ATOM 1277 C C . ALA A 1 168 ? 19.636 -19.160 -10.220 1.00 66.12 168 ALA A C 1
ATOM 1279 O O . ALA A 1 168 ? 20.018 -20.307 -10.000 1.00 66.12 168 ALA A O 1
ATOM 1280 N N . ARG A 1 169 ? 19.896 -18.494 -11.361 1.00 47.62 169 ARG A N 1
ATOM 1281 C CA . ARG A 1 169 ? 21.141 -18.602 -12.158 1.00 47.62 169 ARG A CA 1
ATOM 1282 C C . ARG A 1 169 ? 21.556 -17.321 -12.928 1.00 47.62 169 ARG A C 1
ATOM 1284 O O . ARG A 1 169 ? 22.655 -17.312 -13.472 1.00 47.62 169 ARG A O 1
ATOM 1291 N N . THR A 1 170 ? 20.783 -16.219 -12.937 1.00 50.41 170 THR A N 1
ATOM 1292 C CA . THR A 1 170 ? 21.077 -15.051 -13.822 1.00 50.41 170 THR A CA 1
ATOM 129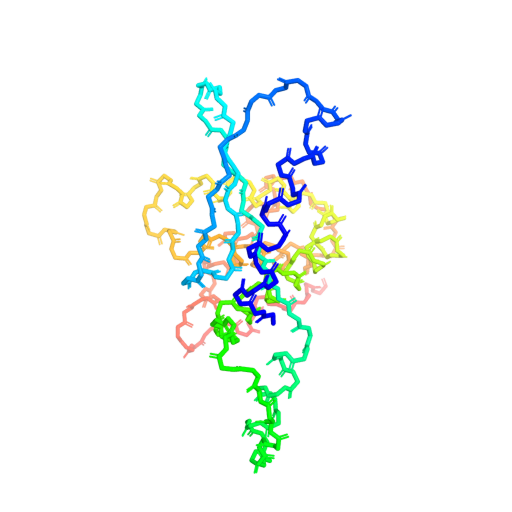3 C C . THR A 1 170 ? 20.921 -13.632 -13.235 1.00 50.41 170 THR A C 1
ATOM 1295 O O . THR A 1 170 ? 21.355 -12.672 -13.871 1.00 50.41 170 THR A O 1
ATOM 1298 N N . ALA A 1 171 ? 20.395 -13.444 -12.019 1.00 48.56 171 ALA A N 1
ATOM 1299 C CA . ALA A 1 171 ? 19.965 -12.118 -11.531 1.00 48.56 171 ALA A CA 1
ATOM 1300 C C . ALA A 1 171 ? 21.083 -11.069 -11.277 1.00 48.56 171 ALA A C 1
ATOM 1302 O O . ALA A 1 171 ? 20.807 -9.871 -11.220 1.00 48.56 171 ALA A O 1
ATOM 1303 N N . ALA A 1 172 ? 22.357 -11.464 -11.166 1.00 49.34 172 ALA A N 1
ATOM 1304 C CA . ALA A 1 172 ? 23.445 -10.564 -10.750 1.00 49.34 172 ALA A CA 1
ATOM 1305 C C . ALA A 1 172 ? 23.982 -9.604 -11.842 1.00 49.34 172 ALA A C 1
ATOM 1307 O O . ALA A 1 172 ? 24.902 -8.824 -11.575 1.00 49.34 172 ALA A O 1
ATOM 1308 N N . ARG A 1 173 ? 23.468 -9.651 -13.083 1.00 50.00 173 ARG A N 1
ATOM 1309 C CA . ARG A 1 173 ? 23.994 -8.830 -14.198 1.00 50.00 173 ARG A CA 1
ATOM 1310 C C . ARG A 1 173 ? 23.271 -7.503 -14.433 1.00 50.00 173 ARG A C 1
ATOM 1312 O O . ARG A 1 173 ? 23.906 -6.585 -14.937 1.00 50.00 173 ARG A O 1
ATOM 1319 N N . CYS A 1 174 ? 22.001 -7.363 -14.052 1.00 50.81 174 CYS A N 1
ATOM 1320 C CA . CYS A 1 174 ? 21.188 -6.210 -14.474 1.00 50.81 174 CYS A CA 1
ATOM 1321 C C . CYS A 1 174 ? 21.203 -4.990 -13.552 1.00 50.81 174 CYS A C 1
ATOM 1323 O O . CYS A 1 174 ? 20.722 -3.938 -13.955 1.00 50.81 174 CYS A O 1
ATOM 1325 N N . LEU A 1 175 ? 21.763 -5.102 -12.347 1.00 54.06 175 LEU A N 1
ATOM 1326 C CA . LEU A 1 175 ? 21.894 -3.973 -11.417 1.00 54.06 175 LEU A CA 1
ATOM 1327 C C . LEU A 1 175 ? 23.276 -3.306 -11.470 1.00 54.06 175 LEU A C 1
ATOM 1329 O O . LEU A 1 175 ? 23.565 -2.443 -10.645 1.00 54.06 17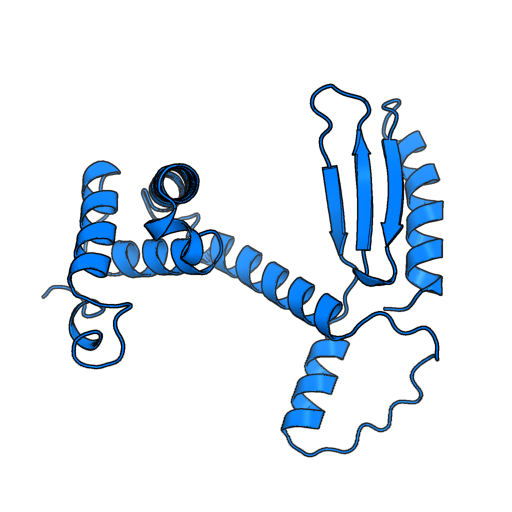5 LEU A O 1
ATOM 1333 N N . ARG A 1 176 ? 24.142 -3.693 -12.417 1.00 49.19 176 ARG A N 1
ATOM 1334 C CA . ARG A 1 176 ? 25.413 -2.991 -12.613 1.00 49.19 176 ARG A CA 1
ATOM 1335 C C . ARG A 1 176 ? 25.161 -1.695 -13.389 1.00 49.19 176 ARG A C 1
ATOM 1337 O O . ARG A 1 176 ? 24.417 -1.737 -14.372 1.00 49.19 176 ARG A O 1
ATOM 1344 N N . PRO A 1 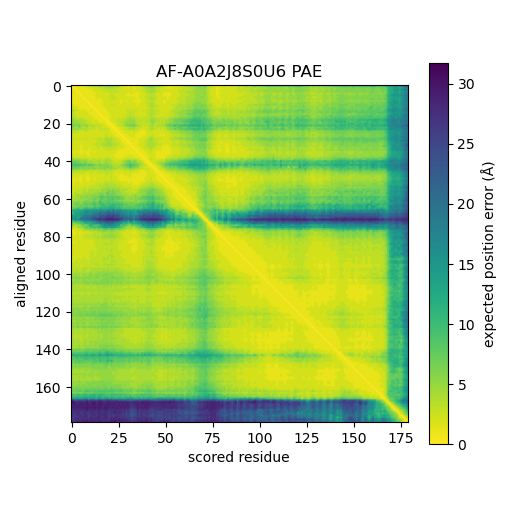177 ? 25.766 -0.568 -12.979 1.00 43.31 177 PRO A N 1
ATOM 1345 C CA . PRO A 1 177 ? 25.759 0.637 -13.798 1.00 43.31 177 PRO A CA 1
ATOM 1346 C C . PRO A 1 177 ? 26.371 0.310 -15.167 1.00 43.31 177 PRO A C 1
ATOM 1348 O O . PRO A 1 177 ? 27.316 -0.480 -15.253 1.00 43.31 177 PRO A O 1
ATOM 1351 N N . ALA A 1 178 ? 25.791 0.859 -16.236 1.00 42.72 178 ALA A N 1
ATOM 1352 C CA . ALA A 1 178 ? 26.416 0.775 -17.554 1.00 42.72 178 ALA A CA 1
ATOM 1353 C C . ALA A 1 178 ? 27.785 1.490 -17.491 1.00 42.72 178 ALA A C 1
ATOM 1355 O O . ALA A 1 178 ? 27.876 2.482 -16.760 1.00 42.72 178 ALA A O 1
ATOM 1356 N N . PRO A 1 179 ? 28.831 0.988 -18.173 1.00 41.53 179 PRO A N 1
ATOM 1357 C CA . PRO A 1 179 ? 30.123 1.671 -18.229 1.00 41.53 179 PRO A CA 1
ATOM 1358 C C . PRO A 1 179 ? 30.003 3.079 -18.826 1.00 41.53 179 PRO A C 1
ATOM 1360 O O . PRO A 1 179 ? 29.060 3.317 -19.620 1.00 41.53 179 PRO A O 1
#

pLDDT: mean 90.64, std 12.68, range [41.53, 98.31]

InterPro domains:
  IPR006561 DZF domain [PS51703] (1-179)
  IPR006561 DZF domain [SM00572] (1-179)
  IPR043519 Nucleotidyltransferase superfamily [G3DSA:3.30.460.10] (1-119)
  IPR049401 DZF domain, N-terminal [PF07528] (3-102)
  IPR049402 DZF domain, C-terminal [PF20965] (106-169)

Foldseek 3Di:
DFPVVQVVCQVVVVVVCVVVDPWDWDWDDDLQLCWIWIWGPDVVIDIDIGHDADPVLVVQVVCVVVVHDDPDPDDPGDGDSVSRVVVVVVVVLVVCCVVQQPPQALLVVLLVVVLVVLVVPVVNVVCHDRNSSVLLRQQSVLEPDRDHNVVSNVSSVVLVVQPCVPDDDGNPPRNHRDD